Protein AF-A0A1I8BCN5-F1 (afdb_monomer_lite)

Organism: Meloidogyne hapla (NCBI:txid6305)

Sequence (185 aa):
MDKKIRICTEIENLLNKFWTKCNVAIFGSTIALTALSNSDLDLTVYKFNEDGKTDQEDLTLTSKVPCTKFRLLNQKIDISMGGPEKLGGLLNGIWLNTLNKIDPLFRKMSILVKNWAREINDATKGGINSVSLIMFIETFLIQKKLLPNLFKLKPEVYEGNNIKNYLHTNLQKVIIEEMKTRKIY

Radius of gyration: 17.37 Å; chains: 1; bounding box: 40×39×44 Å

Structure (mmCIF, N/CA/C/O backbone):
data_AF-A0A1I8BCN5-F1
#
_entry.id   AF-A0A1I8BCN5-F1
#
loop_
_atom_site.group_PDB
_atom_site.id
_atom_site.type_symbol
_atom_site.label_atom_id
_atom_site.label_alt_id
_atom_site.label_comp_id
_atom_site.label_asym_id
_atom_site.label_entity_id
_atom_site.label_seq_id
_atom_site.pdbx_PDB_ins_code
_atom_site.Cartn_x
_atom_site.Cartn_y
_atom_site.Cartn_z
_atom_site.occupancy
_atom_site.B_iso_or_equiv
_atom_site.auth_seq_id
_atom_site.auth_comp_id
_atom_site.auth_asym_id
_atom_site.auth_atom_id
_atom_site.pdbx_PDB_model_num
ATOM 1 N N . MET A 1 1 ? 12.669 -0.362 3.599 1.00 58.09 1 MET A N 1
ATOM 2 C CA . MET A 1 1 ? 11.914 0.285 2.503 1.00 58.09 1 MET A CA 1
ATOM 3 C C . MET A 1 1 ? 12.876 0.736 1.409 1.00 58.09 1 MET A C 1
ATOM 5 O O . MET A 1 1 ? 12.659 0.412 0.249 1.00 58.09 1 MET A O 1
ATOM 9 N N . ASP A 1 2 ? 14.001 1.324 1.805 1.00 74.44 2 ASP A N 1
ATOM 10 C CA . ASP A 1 2 ? 15.053 1.896 0.949 1.00 74.44 2 ASP A CA 1
ATOM 11 C C . ASP A 1 2 ? 15.567 0.962 -0.153 1.00 74.44 2 ASP A C 1
ATOM 13 O O . ASP A 1 2 ? 15.728 1.373 -1.297 1.00 74.44 2 ASP A O 1
ATOM 17 N N . LYS A 1 3 ? 15.732 -0.333 0.143 1.00 79.50 3 LYS A N 1
ATOM 18 C CA . LYS A 1 3 ? 16.162 -1.329 -0.851 1.00 79.50 3 LYS A CA 1
ATOM 19 C C . LYS A 1 3 ? 15.159 -1.512 -2.000 1.00 79.50 3 LYS A C 1
ATOM 21 O O . LYS A 1 3 ? 15.566 -1.541 -3.154 1.00 79.50 3 LYS A O 1
ATOM 26 N N . LYS A 1 4 ? 13.856 -1.614 -1.701 1.00 81.38 4 LYS A N 1
ATOM 27 C CA . LYS A 1 4 ? 12.797 -1.769 -2.721 1.00 81.38 4 LYS A CA 1
ATOM 28 C C . LYS A 1 4 ? 12.647 -0.492 -3.560 1.00 81.38 4 LYS A C 1
ATOM 30 O O . LYS A 1 4 ? 12.426 -0.588 -4.761 1.00 81.38 4 LYS A O 1
ATOM 35 N N . ILE A 1 5 ? 12.837 0.679 -2.942 1.00 82.69 5 ILE A N 1
ATOM 36 C CA . ILE A 1 5 ? 12.867 1.978 -3.635 1.00 82.69 5 ILE A CA 1
ATOM 37 C C . ILE A 1 5 ? 14.038 2.029 -4.616 1.00 82.69 5 ILE A C 1
ATOM 39 O O . ILE A 1 5 ? 13.831 2.324 -5.786 1.00 82.69 5 ILE A O 1
ATOM 43 N N . ARG A 1 6 ? 15.244 1.649 -4.177 1.00 85.56 6 ARG A N 1
ATOM 44 C CA . ARG A 1 6 ? 16.423 1.600 -5.050 1.00 85.56 6 ARG A CA 1
ATOM 45 C C . ARG A 1 6 ? 16.215 0.690 -6.266 1.00 85.56 6 ARG A C 1
ATOM 47 O O . ARG A 1 6 ? 16.531 1.102 -7.375 1.00 85.56 6 ARG A O 1
ATOM 54 N N . ILE A 1 7 ? 15.655 -0.508 -6.070 1.00 85.88 7 ILE A N 1
ATOM 55 C CA . ILE A 1 7 ? 15.318 -1.425 -7.175 1.00 85.88 7 ILE A CA 1
ATOM 56 C C . ILE A 1 7 ? 14.347 -0.761 -8.158 1.00 85.88 7 ILE A C 1
ATOM 58 O O . ILE A 1 7 ? 14.544 -0.855 -9.363 1.00 85.88 7 ILE A O 1
ATOM 62 N N . CYS A 1 8 ? 13.316 -0.078 -7.651 1.00 86.69 8 CYS A N 1
ATOM 63 C CA . CYS A 1 8 ? 12.351 0.639 -8.483 1.00 86.69 8 CYS A CA 1
ATOM 64 C C . CYS A 1 8 ? 13.042 1.698 -9.354 1.00 86.69 8 CYS A C 1
ATOM 66 O O . CYS A 1 8 ? 12.825 1.722 -10.560 1.00 86.69 8 CYS A O 1
ATOM 68 N N . THR A 1 9 ? 13.933 2.506 -8.769 1.00 87.50 9 THR A N 1
ATOM 69 C CA . THR A 1 9 ? 14.713 3.519 -9.499 1.00 87.50 9 THR A CA 1
ATOM 70 C C . THR A 1 9 ? 15.647 2.897 -10.540 1.00 87.50 9 THR A C 1
ATOM 72 O O . THR A 1 9 ? 15.750 3.394 -11.657 1.00 87.50 9 THR A O 1
ATOM 75 N N . GLU A 1 10 ? 16.329 1.797 -10.208 1.00 89.12 10 GLU A N 1
ATOM 76 C CA . GLU A 1 10 ? 17.208 1.093 -11.152 1.00 89.12 10 GLU A CA 1
ATOM 77 C C . GLU A 1 10 ? 16.420 0.508 -12.337 1.00 89.12 10 GLU A C 1
ATOM 79 O O . GLU A 1 10 ? 16.863 0.625 -13.481 1.00 89.12 10 GLU A O 1
ATOM 84 N N . ILE A 1 11 ? 15.237 -0.063 -12.083 1.00 86.81 11 ILE A N 1
ATOM 85 C CA . ILE A 1 11 ? 14.338 -0.569 -13.130 1.00 86.81 11 ILE A CA 1
ATOM 86 C C . ILE A 1 11 ? 13.820 0.580 -13.993 1.00 86.81 11 ILE A C 1
ATOM 88 O O . ILE A 1 11 ? 13.876 0.478 -15.212 1.00 86.81 11 ILE A O 1
ATOM 92 N N . GLU A 1 12 ? 13.375 1.687 -13.398 1.00 87.75 12 GLU A N 1
ATOM 93 C CA . GLU A 1 12 ? 12.921 2.864 -14.146 1.00 87.75 12 GLU A CA 1
ATOM 94 C C . GLU A 1 12 ? 14.007 3.405 -15.080 1.00 87.75 12 GLU A C 1
ATOM 96 O O . GLU A 1 12 ? 13.754 3.635 -16.263 1.00 87.75 12 GLU A O 1
ATOM 101 N N . ASN A 1 13 ? 15.239 3.535 -14.583 1.00 88.56 13 ASN A N 1
ATOM 102 C CA . ASN A 1 13 ? 16.381 3.973 -15.385 1.00 88.56 13 ASN A CA 1
ATOM 103 C C . ASN A 1 13 ? 16.703 3.001 -16.527 1.00 88.56 13 ASN A C 1
ATOM 105 O O . ASN A 1 13 ? 17.127 3.426 -17.601 1.00 88.56 13 ASN A O 1
ATOM 109 N N . LEU A 1 14 ? 16.536 1.694 -16.306 1.00 87.44 14 LEU A N 1
ATOM 110 C CA . LEU A 1 14 ? 16.728 0.683 -17.342 1.00 87.44 14 LEU A CA 1
ATOM 111 C C . LEU A 1 14 ? 15.634 0.770 -18.410 1.00 87.44 14 LEU A C 1
ATOM 113 O O . LEU A 1 14 ? 15.952 0.776 -19.596 1.00 87.44 14 LEU A O 1
ATOM 117 N N . LEU A 1 15 ? 14.369 0.853 -17.996 1.00 84.56 15 LEU A N 1
ATOM 118 C CA . LEU A 1 15 ? 13.227 0.919 -18.904 1.00 84.56 15 LEU A CA 1
ATOM 119 C C . LEU A 1 15 ? 13.240 2.195 -19.744 1.00 84.56 15 LEU A C 1
ATOM 121 O O . LEU A 1 15 ? 12.956 2.123 -20.935 1.00 84.56 15 LEU A O 1
ATOM 125 N N . ASN A 1 16 ? 13.679 3.325 -19.182 1.00 84.19 16 ASN A N 1
ATOM 126 C CA . ASN A 1 16 ? 13.811 4.583 -19.920 1.00 84.19 16 ASN A CA 1
ATOM 127 C C . ASN A 1 16 ? 14.819 4.532 -21.084 1.00 84.19 16 ASN A C 1
ATOM 129 O O . ASN A 1 16 ? 14.785 5.404 -21.950 1.00 84.19 16 ASN A O 1
ATOM 133 N N . LYS A 1 17 ? 15.686 3.508 -21.155 1.00 86.19 17 LYS A N 1
ATOM 134 C CA . LYS A 1 17 ? 16.548 3.265 -22.328 1.00 86.19 17 LYS A CA 1
ATOM 135 C C . LYS A 1 17 ? 15.779 2.714 -23.532 1.00 86.19 17 LYS A C 1
ATOM 137 O O . LYS A 1 17 ? 16.268 2.826 -24.650 1.00 86.19 17 LYS A O 1
ATOM 142 N N . PHE A 1 18 ? 14.617 2.102 -23.298 1.00 81.69 18 PHE A N 1
ATOM 143 C CA . PHE A 1 18 ? 13.785 1.454 -24.316 1.00 81.69 18 PHE A CA 1
ATOM 144 C C . PHE A 1 18 ? 12.469 2.206 -24.548 1.00 81.69 18 PHE A C 1
ATOM 146 O O . PHE A 1 18 ? 12.032 2.337 -25.687 1.00 81.69 18 PHE A O 1
ATOM 153 N N . TRP A 1 19 ? 11.867 2.736 -23.481 1.00 79.44 19 TRP A N 1
ATOM 154 C CA . TRP A 1 19 ? 10.619 3.496 -23.504 1.00 79.44 19 TRP A CA 1
ATOM 155 C C . TRP A 1 19 ? 10.842 4.886 -22.916 1.00 79.44 19 TRP A C 1
ATOM 157 O O . TRP A 1 19 ? 10.966 5.052 -21.703 1.00 79.44 19 TRP A O 1
ATOM 167 N N . THR A 1 20 ? 10.902 5.905 -23.772 1.00 77.75 20 THR A N 1
ATOM 168 C CA . THR A 1 20 ? 11.175 7.277 -23.334 1.00 77.75 20 THR A CA 1
ATOM 169 C C . THR A 1 20 ? 10.065 7.808 -22.423 1.00 77.75 20 THR A C 1
ATOM 171 O O . THR A 1 20 ? 8.875 7.676 -22.710 1.00 77.75 20 THR A O 1
ATOM 174 N N . LYS A 1 21 ? 10.464 8.456 -21.318 1.00 78.75 21 LYS A N 1
ATOM 175 C CA . LYS A 1 21 ? 9.561 9.091 -20.338 1.00 78.75 21 LYS A CA 1
ATOM 176 C C . LYS A 1 21 ? 8.597 8.113 -19.642 1.00 78.75 21 LYS A C 1
ATOM 178 O O . LYS A 1 21 ? 7.513 8.514 -19.213 1.00 78.75 21 LYS A O 1
ATOM 183 N N . CYS A 1 22 ? 8.975 6.842 -19.511 1.00 80.56 22 CYS A N 1
ATOM 184 C CA . CYS A 1 22 ? 8.232 5.900 -18.677 1.00 80.56 22 CYS A CA 1
ATOM 185 C C . CYS A 1 22 ? 8.535 6.135 -17.188 1.00 80.56 22 CYS A C 1
ATOM 187 O O . CYS A 1 22 ? 9.636 6.546 -16.820 1.00 80.56 22 CYS A O 1
ATOM 189 N N . ASN A 1 23 ? 7.560 5.850 -16.332 1.00 82.88 23 ASN A N 1
ATOM 190 C CA . ASN A 1 23 ? 7.676 5.913 -14.880 1.00 82.88 23 ASN A CA 1
ATOM 191 C C . ASN A 1 23 ? 7.406 4.526 -14.299 1.00 82.88 23 ASN A C 1
ATOM 193 O O . ASN A 1 23 ? 6.595 3.765 -14.839 1.00 82.88 23 ASN A O 1
ATOM 197 N N . VAL A 1 24 ? 8.039 4.217 -13.169 1.00 84.19 24 VAL A N 1
ATOM 198 C CA . VAL A 1 24 ? 7.810 2.974 -12.434 1.00 84.19 24 VAL A CA 1
ATOM 199 C C . VAL A 1 24 ? 7.392 3.311 -11.013 1.00 84.19 24 VAL A C 1
ATOM 201 O O . VAL A 1 24 ? 8.075 4.027 -10.289 1.00 84.19 24 VAL A O 1
ATOM 204 N N . ALA A 1 25 ? 6.254 2.771 -10.586 1.00 83.44 25 ALA A N 1
ATOM 205 C CA . ALA A 1 25 ? 5.788 2.916 -9.214 1.00 83.44 25 ALA A CA 1
ATOM 206 C C . ALA A 1 25 ? 5.694 1.559 -8.526 1.00 83.44 25 ALA A C 1
ATOM 208 O O . ALA A 1 25 ? 5.170 0.590 -9.076 1.00 83.44 25 ALA A O 1
ATOM 209 N N . ILE A 1 26 ? 6.151 1.516 -7.277 1.00 84.44 26 ILE A N 1
ATOM 210 C CA . ILE A 1 26 ? 5.841 0.419 -6.361 1.00 84.44 26 ILE A CA 1
ATOM 211 C C . ILE A 1 26 ? 4.341 0.462 -6.061 1.00 84.44 26 ILE A C 1
ATOM 213 O O . ILE A 1 26 ? 3.777 1.543 -5.949 1.00 84.44 26 ILE A O 1
ATOM 217 N N . PHE A 1 27 ? 3.685 -0.680 -5.880 1.00 82.19 27 PHE A N 1
ATOM 218 C CA . PHE A 1 27 ? 2.327 -0.722 -5.339 1.00 82.19 27 PHE A CA 1
ATOM 219 C C . PHE A 1 27 ? 2.103 -1.919 -4.405 1.00 82.19 27 PHE A C 1
ATOM 221 O O . PHE A 1 27 ? 3.047 -2.527 -3.890 1.00 82.19 27 PHE A O 1
ATOM 228 N N . GLY A 1 28 ? 0.835 -2.197 -4.095 1.00 79.44 28 GLY A N 1
ATOM 229 C CA . GLY A 1 28 ? 0.434 -3.383 -3.352 1.00 79.44 28 GLY A CA 1
ATOM 230 C C . GLY A 1 28 ? 0.858 -3.340 -1.886 1.00 79.44 28 GLY A C 1
ATOM 231 O O . GLY A 1 28 ? 0.868 -2.288 -1.240 1.00 79.44 28 GLY A O 1
ATOM 232 N N . SER A 1 29 ? 1.208 -4.509 -1.347 1.00 77.25 29 SER A N 1
ATOM 233 C CA . SER A 1 29 ? 1.483 -4.695 0.086 1.00 77.25 29 SER A CA 1
ATOM 234 C C . SER A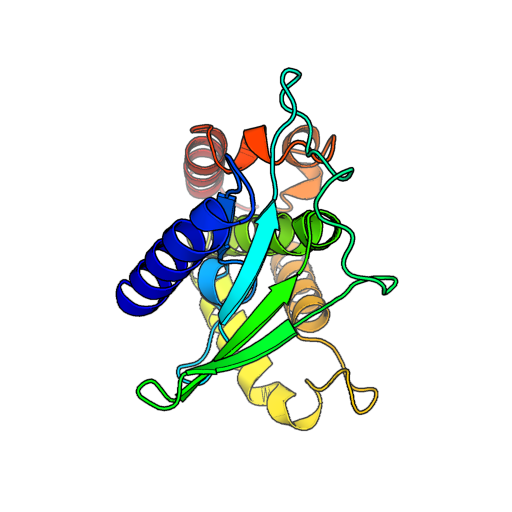 1 29 ? 2.649 -3.842 0.608 1.00 77.25 29 SER A C 1
ATOM 236 O O . SER A 1 29 ? 2.664 -3.474 1.786 1.00 77.25 29 SER A O 1
ATOM 238 N N . THR A 1 30 ? 3.600 -3.492 -0.269 1.00 81.81 30 THR A N 1
ATOM 239 C CA . THR A 1 30 ? 4.769 -2.672 0.075 1.00 81.81 30 THR A CA 1
ATOM 240 C C . THR A 1 30 ? 4.364 -1.234 0.402 1.00 81.81 30 THR A C 1
ATOM 242 O O . THR A 1 30 ? 4.769 -0.719 1.443 1.00 81.81 30 THR A O 1
ATOM 245 N N . ILE A 1 31 ? 3.537 -0.595 -0.436 1.00 79.94 31 ILE A N 1
ATOM 246 C CA . ILE A 1 31 ? 3.015 0.753 -0.146 1.00 79.94 31 ILE A CA 1
ATOM 247 C C . ILE A 1 31 ? 1.968 0.706 0.960 1.00 79.94 31 ILE A C 1
ATOM 249 O O . ILE A 1 31 ? 1.961 1.570 1.833 1.00 79.94 31 ILE A O 1
ATOM 253 N N . ALA A 1 32 ? 1.124 -0.323 0.960 1.00 79.00 32 ALA A N 1
ATOM 254 C CA . ALA A 1 32 ? 0.077 -0.488 1.954 1.00 79.00 32 ALA A CA 1
ATOM 255 C C . ALA A 1 32 ? 0.610 -0.767 3.369 1.00 79.00 32 ALA A C 1
ATOM 257 O O . ALA A 1 32 ? -0.198 -0.912 4.270 1.00 79.00 32 ALA A O 1
ATOM 258 N N . LEU A 1 33 ? 1.925 -0.906 3.593 1.00 78.94 33 LEU A N 1
ATOM 259 C CA . LEU A 1 33 ? 2.530 -1.231 4.899 1.00 78.94 33 LEU A CA 1
ATOM 260 C C . LEU A 1 33 ? 1.975 -2.510 5.563 1.00 78.94 33 LEU A C 1
ATOM 262 O O . LEU A 1 33 ? 2.106 -2.704 6.777 1.00 78.94 33 LEU A O 1
ATOM 266 N N . THR A 1 34 ? 1.398 -3.398 4.751 1.00 75.44 34 THR A N 1
ATOM 267 C CA . THR A 1 34 ? 0.860 -4.714 5.138 1.00 75.44 34 THR A CA 1
ATOM 268 C C . THR A 1 34 ? 1.712 -5.867 4.597 1.00 75.44 34 THR A C 1
ATOM 270 O O . THR A 1 34 ? 1.308 -7.032 4.678 1.00 75.44 34 THR A O 1
ATOM 273 N N . ALA A 1 35 ? 2.871 -5.557 4.011 1.00 74.50 35 ALA A N 1
ATOM 274 C CA . ALA A 1 35 ? 3.873 -6.528 3.591 1.00 74.50 35 ALA A CA 1
ATOM 275 C C . ALA A 1 35 ? 4.489 -7.258 4.795 1.00 74.50 35 ALA A C 1
ATOM 277 O O . ALA A 1 35 ? 4.810 -6.652 5.818 1.00 74.50 35 ALA A O 1
ATOM 278 N N . LEU A 1 36 ? 4.695 -8.561 4.629 1.00 72.50 36 LEU A N 1
ATOM 279 C CA . LEU A 1 36 ? 5.569 -9.381 5.464 1.00 72.50 36 LEU A CA 1
ATOM 280 C C . LEU A 1 36 ? 7.001 -9.334 4.897 1.00 72.50 36 LEU A C 1
ATOM 282 O O . LEU A 1 36 ? 7.231 -8.853 3.786 1.00 72.50 36 LEU A O 1
ATOM 286 N N . SER A 1 37 ? 7.988 -9.820 5.653 1.00 68.06 37 SER A N 1
ATOM 287 C CA . SER A 1 37 ? 9.415 -9.746 5.281 1.00 68.06 37 SER A CA 1
ATOM 288 C C . SER A 1 37 ? 9.758 -10.441 3.956 1.00 68.06 37 SER A C 1
ATOM 290 O O . SER A 1 37 ? 10.719 -10.055 3.297 1.00 68.06 37 SER A O 1
ATOM 292 N N . ASN A 1 38 ? 8.956 -11.424 3.551 1.00 69.38 38 ASN A N 1
ATOM 293 C CA . ASN A 1 38 ? 9.077 -12.185 2.309 1.00 69.38 38 ASN A CA 1
ATOM 294 C C . ASN A 1 38 ? 8.123 -11.716 1.198 1.00 69.38 38 ASN A C 1
ATOM 296 O O . ASN A 1 38 ? 7.981 -12.413 0.203 1.00 69.38 38 ASN A O 1
ATOM 300 N N . SER A 1 39 ? 7.421 -10.592 1.371 1.00 72.50 39 SER A N 1
ATOM 301 C CA . SER A 1 39 ? 6.451 -10.148 0.369 1.00 72.50 39 SER A CA 1
ATOM 302 C C . SER A 1 39 ? 7.119 -9.662 -0.910 1.00 72.50 39 SER A C 1
ATOM 304 O O . SER A 1 39 ? 8.072 -8.869 -0.863 1.00 72.50 39 SER A O 1
ATOM 306 N N . ASP A 1 40 ? 6.520 -10.068 -2.025 1.00 80.88 40 ASP A N 1
ATOM 307 C CA . ASP A 1 40 ? 6.838 -9.647 -3.384 1.00 80.88 40 ASP A CA 1
ATOM 308 C C . ASP A 1 40 ? 6.925 -8.115 -3.516 1.00 80.88 40 ASP A C 1
ATOM 310 O O . ASP A 1 40 ? 6.425 -7.325 -2.696 1.00 80.88 40 ASP A O 1
ATOM 314 N N . LEU A 1 41 ? 7.640 -7.682 -4.547 1.00 84.00 41 LEU A N 1
ATOM 315 C CA . LEU A 1 41 ? 7.684 -6.299 -4.985 1.00 84.00 41 LEU A CA 1
ATOM 316 C C . LEU A 1 41 ? 6.785 -6.144 -6.213 1.00 84.00 41 LEU A C 1
ATOM 318 O O . LEU A 1 41 ? 7.152 -6.524 -7.320 1.00 84.00 41 LEU A O 1
ATOM 322 N N . ASP A 1 42 ? 5.610 -5.561 -6.007 1.00 84.62 42 ASP A N 1
ATOM 323 C CA . ASP A 1 42 ? 4.696 -5.221 -7.092 1.00 84.62 42 ASP A CA 1
ATOM 324 C C . ASP A 1 42 ? 5.085 -3.863 -7.694 1.00 84.62 42 ASP A C 1
ATOM 326 O O . ASP A 1 42 ? 5.184 -2.869 -6.967 1.00 84.62 42 ASP A O 1
ATOM 330 N N . LEU A 1 43 ? 5.311 -3.825 -9.009 1.00 84.94 43 LEU A N 1
ATOM 331 C CA . LEU A 1 43 ? 5.684 -2.640 -9.783 1.00 84.94 43 LEU A CA 1
ATOM 332 C C . LEU A 1 43 ? 4.699 -2.407 -10.928 1.00 84.94 43 LEU A C 1
ATOM 334 O O . LEU A 1 43 ? 4.293 -3.337 -11.623 1.00 84.94 43 LEU A O 1
ATOM 338 N N . THR A 1 44 ? 4.326 -1.158 -11.159 1.00 81.75 44 THR A N 1
ATOM 339 C CA . THR A 1 44 ? 3.526 -0.762 -12.319 1.00 81.75 44 THR A CA 1
ATOM 340 C C . THR A 1 44 ? 4.344 0.192 -13.170 1.00 81.75 44 THR A C 1
ATOM 342 O O . THR A 1 44 ? 4.970 1.111 -12.639 1.00 81.75 44 THR A O 1
ATOM 345 N N . VAL A 1 45 ? 4.344 -0.038 -14.478 1.00 80.81 45 VAL A N 1
ATOM 346 C CA . VAL A 1 45 ? 4.951 0.854 -15.466 1.00 80.81 45 VAL A CA 1
ATOM 347 C C . VAL A 1 45 ? 3.842 1.685 -16.088 1.00 80.81 45 VAL A C 1
ATOM 349 O O . VAL A 1 45 ? 2.784 1.156 -16.432 1.00 80.81 45 VAL A O 1
ATOM 352 N N . TYR A 1 46 ? 4.058 2.989 -16.198 1.00 77.38 46 TYR A N 1
ATOM 353 C CA . TYR A 1 46 ? 3.085 3.906 -16.777 1.00 77.38 46 TYR A CA 1
ATOM 354 C C . TYR A 1 46 ? 3.779 5.098 -17.433 1.00 77.38 46 TYR A C 1
ATOM 356 O O . TYR A 1 46 ? 4.894 5.479 -17.079 1.00 77.38 46 TYR A O 1
ATOM 364 N N . LYS A 1 47 ? 3.094 5.716 -18.388 1.00 77.06 47 LYS A N 1
ATOM 365 C CA . LYS A 1 47 ? 3.508 6.947 -19.063 1.00 77.06 47 LYS A CA 1
ATOM 366 C C . LYS A 1 47 ? 2.331 7.916 -19.014 1.00 77.06 47 LYS A C 1
ATOM 368 O O . LYS A 1 47 ? 1.183 7.480 -18.959 1.00 77.06 47 LYS A O 1
ATOM 373 N N . PHE A 1 48 ? 2.597 9.216 -18.955 1.00 71.19 48 PHE A N 1
ATOM 374 C CA . PHE A 1 48 ? 1.550 10.230 -19.071 1.00 71.19 48 PHE A CA 1
ATOM 375 C C . PHE A 1 48 ? 1.613 10.869 -20.457 1.00 71.19 48 PHE A C 1
ATOM 377 O O . PHE A 1 48 ? 2.698 11.220 -20.919 1.00 71.19 48 PHE A O 1
ATOM 384 N N . ASN A 1 49 ? 0.448 11.060 -21.068 1.00 69.62 49 ASN A N 1
ATOM 385 C CA . ASN A 1 49 ? 0.261 11.914 -22.235 1.00 69.62 49 ASN A CA 1
ATOM 386 C C . ASN A 1 49 ? 0.424 13.389 -21.860 1.00 69.62 49 ASN A C 1
ATOM 388 O O . ASN A 1 49 ? 0.432 13.746 -20.677 1.00 69.62 49 ASN A O 1
ATOM 392 N N . GLU A 1 50 ? 0.512 14.253 -22.870 1.00 69.75 50 GLU A N 1
ATOM 393 C CA . GLU A 1 50 ? 0.618 15.710 -22.700 1.00 69.75 50 GLU A CA 1
ATOM 394 C C . GLU A 1 50 ? -0.556 16.282 -21.887 1.00 69.75 50 GLU A C 1
ATOM 396 O O . GLU A 1 50 ? -0.352 17.103 -20.995 1.00 69.75 50 GLU A O 1
ATOM 401 N N . ASP A 1 51 ? -1.757 15.720 -22.061 1.00 65.31 51 ASP A N 1
ATOM 402 C CA . ASP A 1 51 ? -2.959 16.038 -21.272 1.00 65.31 51 ASP A CA 1
ATOM 403 C C . ASP A 1 51 ? -2.914 15.519 -19.826 1.00 65.31 51 ASP A C 1
ATOM 405 O O . ASP A 1 51 ? -3.852 15.679 -19.041 1.00 65.31 51 ASP A O 1
ATOM 409 N N . GLY A 1 52 ? -1.850 14.811 -19.454 1.00 61.53 52 GLY A N 1
ATOM 410 C CA . GLY A 1 52 ? -1.681 14.263 -18.123 1.00 61.53 52 GLY A CA 1
ATOM 411 C C . GLY A 1 52 ? -2.480 13.003 -17.811 1.00 61.53 52 GLY A C 1
ATOM 412 O O . GLY A 1 52 ? -2.484 12.571 -16.659 1.00 61.53 52 GLY A O 1
ATOM 413 N N . LYS A 1 53 ? -3.143 12.417 -18.806 1.00 63.38 53 LYS A N 1
ATOM 414 C CA . LYS A 1 53 ? -3.787 11.103 -18.706 1.00 63.38 53 LYS A CA 1
ATOM 415 C C . LYS A 1 53 ? -2.762 10.001 -18.937 1.00 63.38 53 LYS A C 1
ATOM 417 O O . LYS A 1 53 ? -1.716 10.253 -19.522 1.00 63.38 53 LYS A O 1
ATOM 422 N N . THR A 1 54 ? -3.030 8.793 -18.461 1.00 62.50 54 THR A N 1
ATOM 423 C CA . THR A 1 54 ? -2.110 7.671 -18.677 1.00 62.50 54 THR A CA 1
ATOM 424 C C . THR A 1 54 ? -2.131 7.244 -20.131 1.00 62.50 54 THR A C 1
ATOM 426 O O . THR A 1 54 ? -3.189 6.898 -20.653 1.00 62.50 54 THR A O 1
ATOM 429 N N . ASP A 1 55 ? -0.956 7.285 -20.741 1.00 65.00 55 ASP A N 1
ATOM 430 C CA . ASP A 1 55 ? -0.693 6.801 -22.084 1.00 65.00 55 ASP A CA 1
ATOM 431 C C . ASP A 1 55 ? -0.699 5.271 -22.077 1.00 65.00 55 ASP A C 1
ATOM 433 O O . ASP A 1 55 ? 0.003 4.646 -21.273 1.00 65.00 55 ASP A O 1
ATOM 437 N N . GLN A 1 56 ? -1.517 4.675 -22.940 1.00 61.16 56 GLN A N 1
ATOM 438 C CA . GLN A 1 56 ? -1.618 3.224 -23.097 1.00 61.16 56 GLN A CA 1
ATOM 439 C C . GLN A 1 56 ? -1.035 2.741 -24.430 1.00 61.16 56 GLN A C 1
ATOM 441 O O . GLN A 1 56 ? -0.864 1.533 -24.587 1.00 61.16 56 GLN A O 1
ATOM 446 N N . GLU A 1 57 ? -0.712 3.643 -25.366 1.00 54.66 57 GLU A N 1
ATOM 447 C CA . GLU A 1 57 ? -0.438 3.278 -26.765 1.00 54.66 57 GLU A CA 1
ATOM 448 C C . GLU A 1 57 ? 0.932 2.603 -26.969 1.00 54.66 57 GLU A C 1
ATOM 450 O O . GLU A 1 57 ? 1.084 1.824 -27.905 1.00 54.66 57 GLU A O 1
ATOM 455 N N . ASP A 1 58 ? 1.886 2.779 -26.044 1.00 49.00 58 ASP A N 1
ATOM 456 C CA . ASP A 1 58 ? 3.249 2.218 -26.158 1.00 49.00 58 ASP A CA 1
ATOM 457 C C . ASP A 1 58 ? 3.548 1.022 -25.222 1.00 49.00 58 ASP A C 1
ATOM 459 O O . ASP A 1 58 ? 4.612 0.404 -25.320 1.00 49.00 58 ASP A O 1
ATOM 463 N N . LEU A 1 59 ? 2.651 0.683 -24.284 1.00 52.47 59 LEU A N 1
ATOM 464 C CA . LEU A 1 59 ? 2.913 -0.285 -23.194 1.00 52.47 59 LEU A CA 1
ATOM 465 C C . LEU A 1 59 ? 2.166 -1.624 -23.339 1.00 52.47 59 LEU A C 1
ATOM 467 O O . LEU A 1 59 ? 2.131 -2.420 -22.397 1.00 52.47 59 LEU A O 1
ATOM 471 N N . THR A 1 60 ? 1.595 -1.911 -24.512 1.00 46.19 60 THR A N 1
ATOM 472 C CA . THR A 1 60 ? 0.889 -3.169 -24.806 1.00 46.19 60 THR A CA 1
ATOM 473 C C . THR A 1 60 ? 1.832 -4.371 -24.866 1.00 46.19 60 THR A C 1
ATOM 475 O O . THR A 1 60 ? 2.237 -4.851 -25.921 1.00 46.19 60 THR A O 1
ATOM 478 N N . LEU A 1 61 ? 2.144 -4.918 -23.699 1.00 48.84 61 LEU A N 1
ATOM 479 C CA . LEU A 1 61 ? 2.520 -6.317 -23.558 1.00 48.84 61 LEU A CA 1
ATOM 480 C C . LEU A 1 61 ? 1.271 -7.174 -23.904 1.00 48.84 61 LEU A C 1
ATOM 482 O O . LEU A 1 61 ? 0.141 -6.870 -23.531 1.00 48.84 61 LEU A O 1
ATOM 486 N N . THR A 1 62 ? 1.442 -8.238 -24.678 1.00 37.56 62 THR A N 1
ATOM 487 C CA . THR A 1 62 ? 0.395 -8.926 -25.465 1.00 37.56 62 THR A CA 1
ATOM 488 C C . THR A 1 62 ? -0.586 -9.824 -24.684 1.00 37.56 62 THR A C 1
ATOM 490 O O . THR A 1 62 ? -1.044 -10.843 -25.198 1.00 37.56 62 THR A O 1
ATOM 493 N N . SER A 1 63 ? -0.979 -9.484 -23.452 1.00 37.81 63 SER A N 1
ATOM 494 C CA . SER A 1 63 ? -2.048 -10.222 -22.751 1.00 37.81 63 SER A CA 1
ATOM 495 C C . SER A 1 63 ? -2.989 -9.286 -22.001 1.00 37.81 63 SER A C 1
ATOM 497 O O . SER A 1 63 ? -2.614 -8.166 -21.693 1.00 37.81 63 SER A O 1
ATOM 499 N N . LYS A 1 64 ? -4.214 -9.736 -21.693 1.00 42.97 64 LYS A N 1
ATOM 500 C CA . LYS A 1 64 ? -5.278 -8.904 -21.090 1.00 42.97 64 LYS A CA 1
ATOM 501 C C . LYS A 1 64 ? -4.862 -8.151 -19.813 1.00 42.97 64 LYS A C 1
ATOM 503 O O . LYS A 1 64 ? -5.474 -7.131 -19.532 1.00 42.97 64 LYS A O 1
ATOM 508 N N . VAL A 1 65 ? -3.859 -8.643 -19.076 1.00 52.50 65 VAL A N 1
ATOM 509 C CA . VAL A 1 65 ? -3.056 -7.903 -18.083 1.00 52.50 65 VAL A CA 1
ATOM 510 C C . VAL A 1 65 ? -1.691 -8.607 -17.982 1.00 52.50 65 VAL A C 1
ATOM 512 O O . VAL A 1 65 ? -1.542 -9.568 -17.221 1.00 52.50 65 VAL A O 1
ATOM 515 N N . PRO A 1 66 ? -0.693 -8.211 -18.772 1.00 56.31 66 PRO A N 1
ATOM 516 C CA . PRO A 1 66 ? 0.593 -8.886 -18.831 1.00 56.31 66 PRO A CA 1
ATOM 517 C C . PRO A 1 66 ? 1.386 -8.563 -17.574 1.00 56.31 66 PRO A C 1
ATOM 519 O O . PRO A 1 66 ? 1.802 -7.429 -17.347 1.00 56.31 66 PRO A O 1
ATOM 522 N N . CYS A 1 67 ? 1.577 -9.575 -16.733 1.00 60.97 67 CYS A N 1
ATOM 523 C CA . CYS A 1 67 ? 2.421 -9.453 -15.562 1.00 60.97 67 CYS A CA 1
ATOM 524 C C . CYS A 1 67 ? 3.713 -10.232 -15.778 1.00 60.97 67 CYS A C 1
ATOM 526 O O . CYS A 1 67 ? 3.698 -11.462 -15.838 1.00 60.97 67 CYS A O 1
ATOM 528 N N . THR A 1 68 ? 4.832 -9.521 -15.870 1.00 70.06 68 THR A N 1
ATOM 529 C CA . THR A 1 68 ? 6.151 -10.147 -15.933 1.00 70.06 68 THR A CA 1
ATOM 530 C C . THR A 1 68 ? 6.631 -10.395 -14.512 1.00 70.06 68 THR A C 1
ATOM 532 O O . THR A 1 68 ? 6.792 -9.449 -13.739 1.00 70.06 68 THR A O 1
ATOM 535 N N . LYS A 1 69 ? 6.858 -11.667 -14.169 1.00 74.19 69 LYS A N 1
ATOM 536 C CA . LYS A 1 69 ? 7.448 -12.067 -12.890 1.00 74.19 69 LYS A CA 1
ATOM 537 C C . LYS A 1 69 ? 8.912 -12.433 -13.064 1.00 74.19 69 LYS A C 1
ATOM 539 O O . LYS A 1 69 ? 9.237 -13.293 -13.877 1.00 74.19 69 LYS A O 1
ATOM 544 N N . PHE A 1 70 ? 9.788 -11.817 -12.282 1.00 80.88 70 PHE A N 1
ATOM 545 C CA . PHE A 1 70 ? 11.211 -12.150 -12.272 1.00 80.88 70 PHE A CA 1
ATOM 546 C C . PHE A 1 70 ? 11.786 -12.075 -10.861 1.00 80.88 70 PHE A C 1
ATOM 548 O O . PHE A 1 70 ? 11.316 -11.311 -10.021 1.00 80.88 70 PHE A O 1
ATOM 555 N N . ARG A 1 71 ? 12.815 -12.884 -10.596 1.00 80.12 71 ARG A N 1
ATOM 556 C CA . ARG A 1 71 ? 13.465 -12.970 -9.287 1.00 80.12 71 ARG A CA 1
ATOM 557 C C . ARG A 1 71 ? 14.840 -12.332 -9.337 1.00 80.12 71 ARG A C 1
ATOM 559 O O . ARG A 1 71 ? 15.711 -12.785 -10.077 1.00 80.12 71 ARG A O 1
ATOM 566 N N . LEU A 1 72 ? 15.078 -11.346 -8.479 1.00 76.19 72 LEU A N 1
ATOM 567 C CA . LEU A 1 72 ? 16.424 -10.815 -8.289 1.00 76.19 72 LEU A CA 1
ATOM 568 C C . LEU A 1 72 ? 17.201 -11.744 -7.345 1.00 76.19 72 LEU A C 1
ATOM 570 O O . LEU A 1 72 ? 17.038 -11.677 -6.125 1.00 76.19 72 LEU A O 1
ATOM 574 N N . LEU A 1 73 ? 18.029 -12.630 -7.910 1.00 64.19 73 LEU A N 1
ATOM 575 C CA . LEU A 1 73 ? 18.710 -13.721 -7.188 1.00 64.19 73 LEU A CA 1
ATOM 576 C C . LEU A 1 73 ? 19.523 -13.233 -5.981 1.00 64.19 73 LEU A C 1
ATOM 578 O O . LEU A 1 73 ? 19.412 -13.799 -4.895 1.00 64.19 73 LEU A O 1
ATOM 582 N N . ASN A 1 74 ? 20.235 -12.113 -6.128 1.00 66.44 74 ASN A N 1
ATOM 583 C CA . ASN A 1 74 ? 21.044 -11.522 -5.055 1.00 66.44 74 ASN A CA 1
ATOM 584 C C . ASN A 1 74 ? 20.205 -10.955 -3.900 1.00 66.44 74 ASN A C 1
ATOM 586 O O . ASN A 1 74 ? 20.741 -10.584 -2.857 1.00 66.44 74 ASN A O 1
ATOM 590 N N . GLN A 1 75 ? 18.891 -10.824 -4.083 1.00 62.75 75 GLN A N 1
ATOM 591 C CA . GLN A 1 75 ? 18.013 -10.175 -3.118 1.00 62.75 75 GLN A CA 1
ATOM 592 C C . GLN A 1 75 ? 16.824 -11.040 -2.685 1.00 62.75 75 GLN A C 1
ATOM 594 O O . GLN A 1 75 ? 16.156 -10.643 -1.735 1.00 62.75 75 GLN A O 1
ATOM 599 N N . LYS A 1 76 ? 16.596 -12.206 -3.313 1.00 68.81 76 LYS A N 1
ATOM 600 C CA . LYS A 1 76 ? 15.427 -13.085 -3.098 1.00 68.81 76 LYS A CA 1
ATOM 601 C C . LYS A 1 76 ? 14.097 -12.312 -3.110 1.00 68.81 76 LYS A C 1
ATOM 603 O O . LYS A 1 76 ? 13.221 -12.568 -2.293 1.00 68.81 76 LYS A O 1
ATOM 608 N N . ILE A 1 77 ? 13.976 -11.337 -4.011 1.00 72.06 77 ILE A N 1
ATOM 609 C CA . ILE A 1 77 ? 12.752 -10.553 -4.208 1.00 72.06 77 ILE A CA 1
ATOM 610 C C . ILE A 1 77 ? 12.133 -10.998 -5.525 1.00 72.06 77 ILE A C 1
ATOM 612 O O . ILE A 1 77 ? 12.784 -10.898 -6.569 1.00 72.06 77 ILE A O 1
ATOM 616 N N . ASP A 1 78 ? 10.893 -11.472 -5.453 1.00 75.19 78 ASP A N 1
ATOM 617 C CA . ASP A 1 78 ? 10.047 -11.686 -6.620 1.00 75.19 78 ASP A CA 1
ATOM 618 C C . ASP A 1 78 ? 9.415 -10.347 -7.009 1.00 75.19 78 ASP A C 1
ATOM 620 O O . ASP A 1 78 ? 8.847 -9.643 -6.171 1.00 75.19 78 ASP A O 1
ATOM 624 N N . ILE A 1 79 ? 9.596 -9.958 -8.267 1.00 76.12 79 ILE A N 1
ATOM 625 C CA . ILE A 1 79 ? 9.136 -8.690 -8.823 1.00 76.12 79 ILE A CA 1
ATOM 626 C C . ILE A 1 79 ? 8.016 -8.997 -9.802 1.00 76.12 79 ILE A C 1
ATOM 628 O O . ILE A 1 79 ? 8.234 -9.728 -10.764 1.00 76.12 79 ILE A O 1
ATOM 632 N N . SER A 1 80 ? 6.835 -8.437 -9.550 1.00 75.00 80 SER A N 1
ATOM 633 C CA . SER A 1 80 ? 5.669 -8.542 -10.427 1.00 75.00 80 SER A CA 1
ATOM 634 C C . SER A 1 80 ? 5.452 -7.197 -11.104 1.00 75.00 80 SER A C 1
ATOM 636 O O . SER A 1 80 ? 5.083 -6.234 -10.437 1.00 75.00 80 SER A O 1
ATOM 638 N N . MET A 1 81 ? 5.688 -7.117 -12.413 1.00 70.69 81 MET A N 1
ATOM 639 C CA . MET A 1 81 ? 5.583 -5.873 -13.177 1.00 70.69 81 MET A CA 1
ATOM 640 C C . MET A 1 81 ? 4.384 -5.903 -14.124 1.00 70.69 81 MET A C 1
ATOM 642 O O . MET A 1 81 ? 4.231 -6.887 -14.840 1.00 70.69 81 MET A O 1
ATOM 646 N N . GLY A 1 82 ? 3.544 -4.865 -14.131 1.00 67.88 82 GLY A N 1
ATOM 647 C CA . GLY A 1 82 ? 2.396 -4.737 -15.047 1.00 67.88 82 GLY A CA 1
ATOM 648 C C . GLY A 1 82 ? 2.282 -3.355 -15.698 1.00 67.88 82 GLY A C 1
ATOM 649 O O . GLY A 1 82 ? 3.070 -2.462 -15.378 1.00 67.88 82 GLY A O 1
ATOM 650 N N . GLY A 1 83 ? 1.323 -3.193 -16.612 1.00 66.44 83 GLY A N 1
ATOM 651 C CA . GLY A 1 83 ? 1.106 -1.968 -17.382 1.00 66.44 83 GLY A CA 1
ATOM 652 C C . GLY A 1 83 ? 0.170 -0.951 -16.710 1.00 66.44 83 GLY A C 1
ATOM 653 O O . GLY A 1 83 ? -0.201 -1.110 -15.539 1.00 66.44 83 GLY A O 1
ATOM 654 N N . PRO A 1 84 ? -0.235 0.112 -17.431 1.00 62.06 84 PRO A N 1
ATOM 655 C CA . PRO A 1 84 ? -1.077 1.191 -16.907 1.00 62.06 84 PRO A CA 1
ATOM 656 C C . PRO A 1 84 ? -2.473 0.725 -16.452 1.00 62.06 84 PRO A C 1
ATOM 658 O O . PRO A 1 84 ? -3.141 1.409 -15.685 1.00 62.06 84 PRO A O 1
ATOM 661 N N . GLU A 1 85 ? -2.929 -0.461 -16.836 1.00 61.56 85 GLU A N 1
ATOM 662 C CA . GLU A 1 85 ? -4.154 -1.085 -16.329 1.00 61.56 85 GLU A CA 1
ATOM 663 C C . GLU A 1 85 ? -4.068 -1.501 -14.843 1.00 61.56 85 GLU A C 1
ATOM 665 O O . GLU A 1 85 ? -5.087 -1.613 -14.158 1.00 61.56 85 GLU A O 1
ATOM 670 N N . LYS A 1 86 ? -2.855 -1.684 -14.297 1.00 64.19 86 LYS A N 1
ATOM 671 C CA . LYS A 1 86 ? -2.614 -2.051 -12.883 1.00 64.19 86 LYS A CA 1
ATOM 672 C C . LYS A 1 86 ? -2.619 -0.866 -11.923 1.00 64.19 86 LYS A C 1
ATOM 674 O O . LYS A 1 86 ? -2.491 -1.048 -10.711 1.00 64.19 86 LYS A O 1
ATOM 679 N N . LEU A 1 87 ? -2.854 0.330 -12.436 1.00 69.81 87 LEU A N 1
ATOM 680 C CA . LEU A 1 87 ? -2.976 1.569 -11.683 1.00 69.81 87 LEU A CA 1
ATOM 681 C C . LEU A 1 87 ? -4.050 1.538 -10.579 1.00 69.81 87 LEU A C 1
ATOM 683 O O . LEU A 1 87 ? -3.867 2.152 -9.527 1.00 69.81 87 LEU A O 1
ATOM 687 N N . GLY A 1 88 ? -5.103 0.728 -10.731 1.00 70.94 88 GLY A N 1
ATOM 688 C CA . GLY A 1 88 ? -6.042 0.447 -9.636 1.00 70.94 88 GLY A CA 1
ATOM 689 C C . GLY A 1 88 ? -5.373 -0.204 -8.413 1.00 70.94 88 GLY A C 1
ATOM 690 O O . GLY A 1 88 ? -5.711 0.105 -7.273 1.00 70.94 88 GLY A O 1
ATOM 691 N N . GLY A 1 89 ? -4.356 -1.047 -8.617 1.00 72.81 89 GLY A N 1
ATOM 692 C CA . GLY A 1 89 ? -3.554 -1.633 -7.538 1.00 72.81 89 GLY A CA 1
ATOM 693 C C . GLY A 1 89 ? -2.693 -0.606 -6.796 1.00 72.81 89 GLY A C 1
ATOM 694 O O . GLY A 1 89 ? -2.483 -0.738 -5.587 1.00 72.81 89 GLY A O 1
ATOM 695 N N . LEU A 1 90 ? -2.236 0.438 -7.494 1.00 75.25 90 LEU A N 1
ATOM 696 C CA . LEU A 1 90 ? -1.551 1.580 -6.890 1.00 75.25 90 LEU A CA 1
ATOM 697 C C . LEU A 1 90 ? -2.501 2.406 -6.026 1.00 75.25 90 LEU A C 1
ATOM 699 O O . LEU A 1 90 ? -2.186 2.661 -4.864 1.00 75.25 90 LEU A O 1
ATOM 703 N N . LEU A 1 91 ? -3.681 2.741 -6.551 1.00 75.31 91 LEU A N 1
ATOM 704 C CA . LEU A 1 91 ? -4.721 3.445 -5.797 1.00 75.31 91 LEU A CA 1
ATOM 705 C C . LEU A 1 91 ? -5.122 2.674 -4.535 1.00 75.31 91 LEU A C 1
ATOM 707 O O . LEU A 1 91 ? -5.123 3.248 -3.447 1.00 75.31 91 LEU A O 1
ATOM 711 N N . ASN A 1 92 ? -5.338 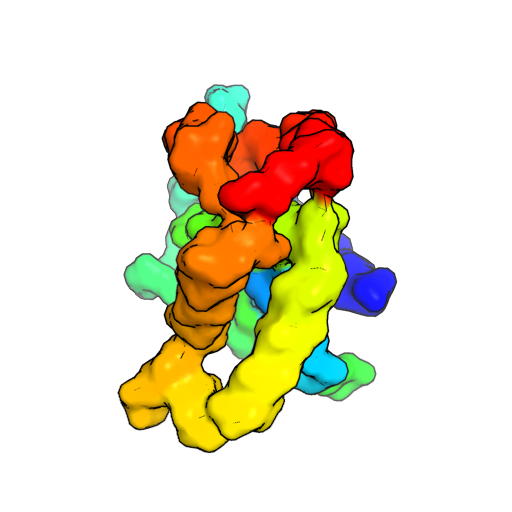1.361 -4.648 1.00 78.38 92 ASN A N 1
ATOM 712 C CA . ASN A 1 92 ? -5.614 0.504 -3.495 1.00 78.38 92 ASN A CA 1
ATOM 713 C C . ASN A 1 92 ? -4.470 0.547 -2.471 1.00 78.38 92 ASN A C 1
ATOM 715 O O . ASN A 1 92 ? -4.708 0.687 -1.275 1.00 78.38 92 ASN A O 1
ATOM 719 N N . GLY A 1 93 ? -3.214 0.466 -2.920 1.00 80.12 93 GLY A N 1
ATOM 720 C CA . GLY A 1 93 ? -2.052 0.563 -2.033 1.00 80.12 93 GLY A CA 1
ATOM 721 C C . GLY A 1 93 ? -1.986 1.896 -1.280 1.00 80.12 93 GLY A C 1
ATOM 722 O O . GLY A 1 93 ? -1.730 1.913 -0.074 1.00 80.12 93 GLY A O 1
ATOM 723 N N . ILE A 1 94 ? -2.251 3.007 -1.972 1.00 78.50 94 ILE A N 1
ATOM 724 C CA . ILE A 1 94 ? -2.274 4.355 -1.390 1.00 78.50 94 ILE A CA 1
ATOM 725 C C . ILE A 1 94 ? -3.411 4.488 -0.378 1.00 78.50 94 ILE A C 1
ATOM 727 O O . ILE A 1 94 ? -3.178 4.968 0.731 1.00 78.50 94 ILE A O 1
ATOM 731 N N . TRP A 1 95 ? -4.609 4.030 -0.728 1.00 80.12 95 TRP A N 1
ATOM 732 C CA . TRP A 1 95 ? -5.772 4.026 0.153 1.00 80.12 95 TRP A CA 1
ATOM 733 C C . TRP A 1 95 ? -5.501 3.254 1.453 1.00 80.12 95 TRP A C 1
ATOM 735 O O . TRP A 1 95 ? -5.669 3.799 2.545 1.00 80.12 95 TRP A O 1
ATOM 745 N N . LEU A 1 96 ? -4.956 2.040 1.358 1.00 82.56 96 LEU A N 1
ATOM 746 C CA . LEU A 1 96 ? -4.573 1.257 2.535 1.00 82.56 96 LEU A CA 1
ATOM 747 C C . LEU A 1 96 ? -3.508 1.952 3.383 1.00 82.56 96 LEU A C 1
ATOM 749 O O . LEU A 1 96 ? -3.562 1.921 4.612 1.00 82.56 96 LEU A O 1
ATOM 753 N N . ASN A 1 97 ? -2.533 2.601 2.748 1.00 83.00 97 ASN A N 1
ATOM 754 C CA . ASN A 1 97 ? -1.535 3.394 3.459 1.00 83.00 97 ASN A CA 1
ATOM 755 C C . ASN A 1 97 ? -2.180 4.569 4.214 1.00 83.00 97 ASN A C 1
ATOM 757 O O . ASN A 1 97 ? -1.816 4.837 5.357 1.00 83.00 97 ASN A O 1
ATOM 761 N N . THR A 1 98 ? -3.167 5.237 3.611 1.00 81.88 98 THR A N 1
ATOM 762 C CA . THR A 1 98 ? -3.944 6.298 4.267 1.00 81.88 98 THR A CA 1
ATOM 763 C C . THR A 1 98 ? -4.616 5.769 5.531 1.00 81.88 98 THR A C 1
ATOM 765 O O . THR A 1 98 ? -4.407 6.337 6.600 1.00 81.88 98 THR A O 1
ATOM 768 N N . LEU A 1 99 ? -5.331 4.643 5.450 1.00 84.50 99 LEU A N 1
ATOM 769 C CA . LEU A 1 99 ? -5.989 4.030 6.610 1.00 84.50 99 LEU A CA 1
ATOM 770 C C . LEU A 1 99 ? -4.997 3.674 7.728 1.00 84.50 99 LEU A C 1
ATOM 772 O O . LEU A 1 99 ? -5.238 3.990 8.890 1.00 84.50 99 LEU A O 1
ATOM 776 N N . ASN A 1 100 ? -3.839 3.103 7.380 1.00 84.12 100 ASN A N 1
ATOM 777 C CA . ASN A 1 100 ? -2.786 2.784 8.352 1.00 84.12 100 ASN A CA 1
ATOM 778 C C . ASN A 1 100 ? -2.204 4.014 9.062 1.00 84.12 100 ASN A C 1
ATOM 780 O O . ASN A 1 100 ? -1.704 3.893 10.181 1.00 84.12 100 ASN A O 1
ATOM 784 N N . LYS A 1 101 ? -2.206 5.177 8.403 1.00 84.31 101 LYS A N 1
ATOM 785 C CA . LYS A 1 101 ? -1.727 6.441 8.978 1.00 84.31 101 LYS A CA 1
ATOM 786 C C . LYS A 1 101 ? -2.793 7.158 9.806 1.00 84.31 101 LYS A C 1
ATOM 788 O O . LYS A 1 101 ? -2.422 7.976 10.646 1.00 84.31 101 LYS A O 1
ATOM 793 N N . ILE A 1 102 ? -4.071 6.875 9.557 1.00 85.31 102 ILE A N 1
ATOM 794 C CA . ILE A 1 102 ? -5.192 7.371 10.361 1.00 85.31 102 ILE A CA 1
ATOM 795 C C . ILE A 1 102 ? -5.225 6.634 11.699 1.00 85.31 102 ILE A C 1
ATOM 797 O O . ILE A 1 102 ? -5.160 7.286 12.736 1.00 85.31 102 ILE A O 1
ATOM 801 N N . ASP A 1 103 ? -5.262 5.296 11.678 1.00 85.44 103 ASP A N 1
ATOM 802 C CA . ASP A 1 103 ? -5.307 4.487 12.899 1.00 85.44 103 ASP A CA 1
ATOM 803 C C . ASP A 1 103 ? -4.330 3.287 12.844 1.00 85.44 103 ASP A C 1
ATOM 805 O O . ASP A 1 103 ? -4.473 2.392 11.999 1.00 85.44 103 ASP A O 1
ATOM 809 N N . PRO A 1 104 ? -3.349 3.202 13.767 1.00 85.50 104 PRO A N 1
ATOM 810 C CA . PRO A 1 104 ? -2.425 2.070 13.856 1.00 85.50 104 PRO A CA 1
ATOM 811 C C . PRO A 1 104 ? -3.089 0.703 14.103 1.00 85.50 104 PRO A C 1
ATOM 813 O O . PRO A 1 104 ? -2.476 -0.329 13.804 1.00 85.50 104 PRO A O 1
ATOM 816 N N . LEU A 1 105 ? -4.302 0.655 14.665 1.00 88.69 105 LEU A N 1
ATOM 817 C CA . LEU A 1 105 ? -5.068 -0.573 14.891 1.00 88.69 105 LEU A CA 1
ATOM 818 C C . LEU A 1 105 ? -5.367 -1.290 13.576 1.00 88.69 105 LEU A C 1
ATOM 820 O O . LEU A 1 105 ? -5.246 -2.516 13.518 1.00 88.69 105 LEU A O 1
ATOM 824 N N . PHE A 1 106 ? -5.676 -0.541 12.513 1.00 90.31 106 PHE A N 1
ATOM 825 C CA . PHE A 1 106 ? -5.924 -1.112 11.191 1.00 90.31 106 PHE A CA 1
ATOM 826 C C . PHE A 1 106 ? -4.730 -1.940 10.715 1.00 90.31 106 PHE A C 1
ATOM 828 O O . PHE A 1 106 ? -4.893 -3.085 10.283 1.00 90.31 106 PHE A O 1
ATOM 835 N N . ARG A 1 107 ? -3.512 -1.414 10.894 1.00 88.31 107 ARG A N 1
ATOM 836 C CA . ARG A 1 107 ? -2.275 -2.122 10.544 1.00 88.31 107 ARG A CA 1
ATOM 837 C C . ARG A 1 107 ? -2.104 -3.402 11.345 1.00 88.31 107 ARG A C 1
ATOM 839 O O . ARG A 1 107 ? -1.794 -4.451 10.782 1.00 88.31 107 ARG A O 1
ATOM 846 N N . LYS A 1 108 ? -2.286 -3.308 12.665 1.00 90.06 108 LYS A N 1
ATOM 847 C CA . LYS A 1 108 ? -2.121 -4.438 13.590 1.00 90.06 108 LYS A CA 1
ATOM 848 C C . LYS A 1 108 ? -3.094 -5.565 13.244 1.00 90.06 108 LYS A C 1
ATOM 850 O O . LYS A 1 108 ? -2.664 -6.705 13.089 1.00 90.06 108 LYS A O 1
ATOM 855 N N . MET A 1 109 ? -4.368 -5.232 13.036 1.00 91.75 109 MET A N 1
ATOM 856 C CA . MET A 1 109 ? -5.398 -6.195 12.640 1.00 91.75 109 MET A CA 1
ATOM 857 C C . MET A 1 109 ? -5.121 -6.793 11.262 1.00 91.75 109 MET A C 1
ATOM 859 O O . MET A 1 109 ? -5.205 -8.007 11.098 1.00 91.75 109 MET A O 1
ATOM 863 N N . SER A 1 110 ? -4.709 -5.967 10.298 1.00 89.75 110 SER A N 1
ATOM 864 C CA . SER A 1 110 ? -4.334 -6.411 8.952 1.00 89.75 110 SER A CA 1
ATOM 865 C C . SER A 1 110 ? -3.232 -7.465 8.974 1.00 89.75 110 SER A C 1
ATOM 867 O O . SER A 1 110 ? -3.352 -8.497 8.318 1.00 89.75 110 SER A O 1
ATOM 869 N N . ILE A 1 111 ? -2.165 -7.238 9.743 1.00 88.00 111 ILE A N 1
ATOM 870 C CA . ILE A 1 111 ? -1.058 -8.195 9.861 1.00 88.00 111 ILE A CA 1
ATOM 871 C C . ILE A 1 111 ? -1.520 -9.468 10.578 1.00 88.00 111 ILE A C 1
ATOM 873 O O . ILE A 1 111 ? -1.234 -10.565 10.099 1.00 88.00 111 ILE A O 1
ATOM 877 N N . LEU A 1 112 ? -2.253 -9.334 11.689 1.00 91.50 112 LEU A N 1
ATOM 878 C CA . LEU A 1 112 ? -2.728 -10.468 12.483 1.00 91.50 112 LEU A CA 1
ATOM 879 C C . LEU A 1 112 ? -3.634 -11.397 11.664 1.00 91.50 112 LEU A C 1
ATOM 881 O O . LEU A 1 112 ? -3.383 -12.599 11.591 1.00 91.50 112 LEU A O 1
ATOM 885 N N . VAL A 1 113 ? -4.650 -10.836 11.006 1.00 91.12 113 VAL A N 1
ATOM 886 C CA . VAL A 1 113 ? -5.627 -11.599 10.218 1.00 91.12 113 VAL A CA 1
ATOM 887 C C . VAL A 1 113 ? -4.979 -12.186 8.972 1.00 91.12 113 VAL A C 1
ATOM 889 O O . VAL A 1 113 ? -5.218 -13.349 8.676 1.00 91.12 113 VAL A O 1
ATOM 892 N N . LYS A 1 114 ? -4.105 -11.450 8.267 1.00 87.44 114 LYS A N 1
ATOM 893 C CA . LYS A 1 114 ? -3.353 -12.021 7.134 1.00 87.44 114 LYS A CA 1
ATOM 894 C C . LYS A 1 114 ? -2.478 -13.196 7.557 1.00 87.44 114 LYS A C 1
ATOM 896 O O . LYS A 1 114 ? -2.323 -14.138 6.787 1.00 87.44 114 LYS A O 1
ATOM 901 N N . ASN A 1 115 ? -1.890 -13.130 8.751 1.00 88.25 115 ASN A N 1
ATOM 902 C CA . ASN A 1 115 ? -1.079 -14.216 9.276 1.00 88.25 115 ASN A CA 1
ATOM 903 C C . ASN A 1 115 ? -1.928 -15.435 9.660 1.00 88.25 115 ASN A C 1
ATOM 905 O O . ASN A 1 115 ? -1.553 -16.556 9.332 1.00 88.25 115 ASN A O 1
ATOM 909 N N . TRP A 1 116 ? -3.074 -15.215 10.308 1.00 91.19 116 TRP A N 1
ATOM 910 C CA . TRP A 1 116 ? -4.045 -16.267 10.621 1.00 91.19 116 TRP A CA 1
ATOM 911 C C . TRP A 1 116 ? -4.612 -16.922 9.353 1.00 91.19 116 TRP A C 1
ATOM 913 O O . TRP A 1 116 ? -4.671 -18.142 9.253 1.00 91.19 116 TRP A O 1
ATOM 923 N N . ALA A 1 117 ? -4.948 -16.120 8.345 1.00 89.69 117 ALA A N 1
ATOM 924 C CA . ALA A 1 117 ? -5.552 -16.567 7.098 1.00 89.69 117 ALA A CA 1
ATOM 925 C C . ALA A 1 117 ? -4.547 -17.171 6.104 1.00 89.69 117 ALA A C 1
ATOM 927 O O . ALA A 1 117 ? -4.906 -17.369 4.951 1.00 89.69 117 ALA A O 1
ATOM 928 N N . ARG A 1 118 ? -3.291 -17.438 6.486 1.00 85.25 118 ARG A N 1
ATOM 929 C CA . ARG A 1 118 ? -2.219 -17.816 5.545 1.00 85.25 118 ARG A CA 1
ATOM 930 C C . ARG A 1 118 ? -2.595 -18.980 4.621 1.00 85.25 118 ARG A C 1
ATOM 932 O O . ARG A 1 118 ? -2.329 -18.896 3.429 1.00 85.25 118 ARG A O 1
ATOM 939 N N . GLU A 1 119 ? -3.253 -20.004 5.157 1.00 85.44 119 GLU A N 1
ATOM 940 C CA . GLU A 1 119 ? -3.648 -21.208 4.408 1.00 85.44 119 GLU A CA 1
ATOM 941 C C . GLU A 1 119 ? -4.861 -20.992 3.488 1.00 85.44 119 GLU A C 1
ATOM 943 O O . GLU A 1 119 ? -5.067 -21.745 2.542 1.00 85.44 119 GLU A O 1
ATOM 948 N N . ILE A 1 120 ? -5.661 -19.952 3.745 1.00 86.81 120 ILE A N 1
ATOM 949 C CA . ILE A 1 120 ? -6.846 -19.601 2.944 1.00 86.81 120 ILE A CA 1
ATOM 950 C C . ILE A 1 120 ? -6.624 -18.349 2.083 1.00 86.81 120 ILE A C 1
ATOM 952 O O . ILE A 1 120 ? -7.462 -18.022 1.245 1.00 86.81 120 ILE A O 1
ATOM 956 N N . ASN A 1 121 ? -5.505 -17.645 2.274 1.00 83.69 121 ASN A N 1
ATOM 957 C CA . ASN A 1 121 ? -5.127 -16.414 1.583 1.00 83.69 121 ASN A CA 1
ATOM 958 C C . ASN A 1 121 ? -4.335 -16.720 0.302 1.00 83.69 121 ASN A C 1
ATOM 960 O O . ASN A 1 121 ? -3.210 -16.250 0.121 1.00 83.69 121 ASN A O 1
ATOM 964 N N . ASP A 1 122 ? -4.908 -17.549 -0.569 1.00 79.12 122 ASP A N 1
ATOM 965 C CA . ASP A 1 122 ? -4.297 -17.942 -1.836 1.00 79.12 122 ASP A CA 1
ATOM 966 C C . ASP A 1 122 ? -5.343 -17.967 -2.954 1.00 79.12 122 ASP A C 1
ATOM 968 O O . ASP A 1 122 ? -6.018 -18.967 -3.202 1.00 79.12 122 ASP A O 1
ATOM 972 N N . ALA A 1 123 ? -5.462 -16.842 -3.660 1.00 76.69 123 ALA A N 1
ATOM 973 C CA . ALA A 1 123 ? -6.396 -16.695 -4.773 1.00 76.69 123 ALA A CA 1
ATOM 974 C C . ALA A 1 123 ? -6.116 -17.670 -5.928 1.00 76.69 123 ALA A C 1
ATOM 976 O O . ALA A 1 123 ? -7.028 -18.009 -6.676 1.00 76.69 123 ALA A O 1
ATOM 977 N N . THR A 1 124 ? -4.872 -18.142 -6.076 1.00 74.44 124 THR A N 1
ATOM 978 C CA . THR A 1 124 ? -4.508 -19.082 -7.149 1.00 74.44 124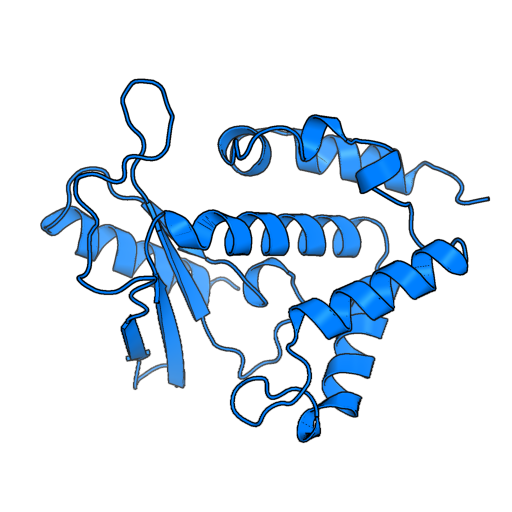 THR A CA 1
ATOM 979 C C . THR A 1 124 ? -5.052 -20.485 -6.897 1.00 74.44 124 THR A C 1
ATOM 981 O O . THR A 1 124 ? -5.252 -21.245 -7.840 1.00 74.44 124 THR A O 1
ATOM 984 N N . LYS A 1 125 ? -5.360 -20.799 -5.635 1.00 81.44 125 LYS A N 1
ATOM 985 C CA . LYS A 1 125 ? -5.975 -22.058 -5.198 1.00 81.44 1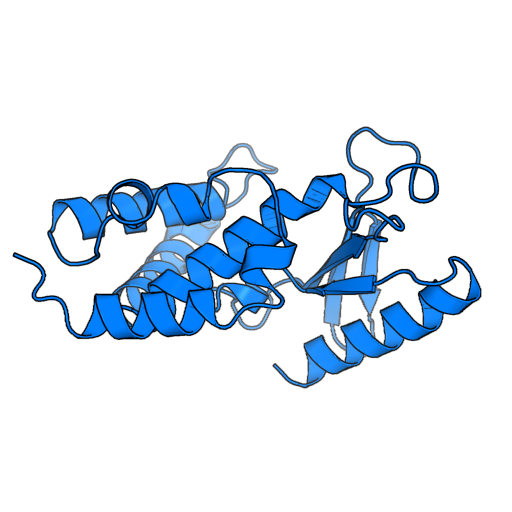25 LYS A CA 1
ATOM 986 C C . LYS A 1 125 ? -7.472 -21.918 -4.902 1.00 81.44 125 LYS A C 1
ATOM 988 O O . LYS A 1 125 ? -8.044 -22.775 -4.238 1.00 81.44 125 LYS A O 1
ATOM 993 N N . GLY A 1 126 ? -8.105 -20.832 -5.354 1.00 79.69 126 GLY A N 1
ATOM 994 C CA . GLY A 1 126 ? -9.521 -20.551 -5.085 1.00 79.69 126 GLY A CA 1
ATOM 995 C C . GLY A 1 126 ? -9.811 -20.016 -3.677 1.00 79.69 126 GLY A C 1
ATOM 996 O O . GLY A 1 126 ? -10.972 -19.938 -3.285 1.00 79.69 126 GLY A O 1
ATOM 997 N N . GLY A 1 127 ? -8.779 -19.642 -2.915 1.00 84.25 127 GLY A N 1
ATOM 998 C CA . GLY A 1 127 ? -8.910 -18.975 -1.622 1.00 84.25 127 GLY A CA 1
ATOM 999 C C . GLY A 1 127 ? -9.230 -17.479 -1.735 1.00 84.25 127 GLY A C 1
ATOM 1000 O O . GLY A 1 127 ? -9.449 -16.924 -2.814 1.00 84.25 127 GLY A O 1
ATOM 1001 N N . ILE A 1 128 ? -9.232 -16.793 -0.594 1.00 83.81 128 ILE A N 1
ATOM 1002 C CA . ILE A 1 128 ? -9.520 -15.357 -0.508 1.00 83.81 128 ILE A CA 1
ATOM 1003 C C . ILE A 1 128 ? -8.254 -14.576 -0.866 1.00 83.81 128 ILE A C 1
ATOM 1005 O O . ILE A 1 128 ? -7.184 -14.836 -0.330 1.00 83.81 128 ILE A O 1
ATOM 1009 N N . ASN A 1 129 ? -8.347 -13.582 -1.750 1.00 83.44 129 ASN A N 1
ATOM 1010 C CA . ASN A 1 129 ? -7.191 -12.732 -2.033 1.00 83.44 129 ASN A CA 1
ATOM 1011 C C . ASN A 1 129 ? -6.919 -11.741 -0.880 1.00 83.44 129 ASN A C 1
ATOM 1013 O O . ASN A 1 129 ? -7.813 -11.346 -0.126 1.00 83.44 129 ASN A O 1
ATOM 1017 N N . SER A 1 130 ? -5.674 -11.272 -0.783 1.00 81.44 130 SER A N 1
ATOM 1018 C CA . SER A 1 130 ? -5.255 -10.374 0.300 1.00 81.44 130 SER A CA 1
ATOM 1019 C C . SER A 1 130 ? -6.006 -9.040 0.336 1.00 81.44 130 SER A C 1
ATOM 1021 O O . SER A 1 130 ? -6.149 -8.479 1.415 1.00 81.44 130 SER A O 1
ATOM 1023 N N . VAL A 1 131 ? -6.493 -8.521 -0.796 1.00 82.88 131 VAL A N 1
ATOM 1024 C CA . VAL A 1 131 ? -7.277 -7.272 -0.816 1.00 82.88 131 VAL A CA 1
ATOM 1025 C C . VAL A 1 131 ? -8.646 -7.501 -0.179 1.00 82.88 131 VAL A C 1
ATOM 1027 O O . VAL A 1 131 ? -9.059 -6.715 0.667 1.00 82.88 131 VAL A O 1
ATOM 1030 N N . SER A 1 132 ? -9.313 -8.608 -0.505 1.00 87.00 132 SER A N 1
ATOM 1031 C CA . SER A 1 132 ? -10.602 -8.980 0.085 1.00 87.00 132 SER A CA 1
ATOM 1032 C C . SER A 1 132 ? -10.514 -9.157 1.603 1.00 87.00 132 SER A C 1
ATOM 1034 O O . SER A 1 132 ? -11.363 -8.637 2.321 1.00 87.00 132 SER A O 1
ATOM 1036 N N . LEU A 1 133 ? -9.462 -9.810 2.115 1.00 87.88 133 LEU A N 1
ATOM 1037 C CA . LEU A 1 133 ? -9.237 -9.913 3.566 1.00 87.88 133 LEU A CA 1
ATOM 1038 C C . LEU A 1 133 ? -9.122 -8.539 4.232 1.00 87.88 133 LEU A C 1
ATOM 1040 O O . LEU A 1 133 ? -9.681 -8.319 5.302 1.00 87.88 133 LEU A O 1
ATOM 1044 N N . ILE A 1 134 ? -8.421 -7.605 3.594 1.00 88.00 134 ILE A N 1
ATOM 1045 C CA . ILE A 1 134 ? -8.249 -6.256 4.130 1.00 88.00 134 ILE A CA 1
ATOM 1046 C C . ILE A 1 134 ? -9.564 -5.463 4.098 1.00 88.00 134 ILE A C 1
ATOM 1048 O O . ILE A 1 134 ? -9.875 -4.788 5.076 1.00 88.00 134 ILE A O 1
ATOM 1052 N N . MET A 1 135 ? -10.368 -5.597 3.038 1.00 87.62 135 MET A N 1
ATOM 1053 C CA . MET A 1 135 ? -11.705 -4.985 2.953 1.00 87.62 135 MET A CA 1
ATOM 1054 C C . MET A 1 135 ? -12.628 -5.477 4.078 1.00 87.62 135 MET A C 1
ATOM 1056 O O . MET A 1 135 ? -13.371 -4.687 4.659 1.00 87.62 135 MET A O 1
ATOM 1060 N N . PHE A 1 136 ? -12.558 -6.764 4.444 1.00 91.50 136 PHE A N 1
ATOM 1061 C CA . PHE A 1 136 ? -13.313 -7.287 5.590 1.00 91.50 136 PHE A CA 1
ATOM 1062 C C . PHE A 1 136 ? -12.890 -6.637 6.909 1.00 91.50 136 PHE A C 1
ATOM 1064 O O . PHE A 1 136 ? -13.743 -6.274 7.718 1.00 91.50 136 PHE A O 1
ATOM 1071 N N . ILE A 1 137 ? -11.585 -6.461 7.121 1.00 92.06 137 ILE A N 1
ATOM 1072 C CA . ILE A 1 137 ? -11.047 -5.827 8.332 1.00 92.06 137 ILE A CA 1
ATOM 1073 C C . ILE A 1 137 ? -11.471 -4.364 8.403 1.00 92.06 137 ILE A C 1
ATOM 1075 O O . ILE A 1 137 ? -11.931 -3.913 9.450 1.00 92.06 137 ILE A O 1
ATOM 1079 N N . GLU A 1 138 ? -11.344 -3.629 7.300 1.00 90.38 138 GLU A N 1
ATOM 1080 C CA . GLU A 1 138 ? -11.792 -2.241 7.224 1.00 90.38 138 GLU A CA 1
ATOM 1081 C C . GLU A 1 138 ? -13.288 -2.136 7.540 1.00 90.38 138 GLU A C 1
ATOM 1083 O O . GLU A 1 138 ? -13.676 -1.386 8.435 1.00 90.38 138 GLU A O 1
ATOM 1088 N N . THR A 1 139 ? -14.117 -2.944 6.874 1.00 91.62 139 THR A N 1
ATOM 1089 C CA . THR A 1 139 ? -15.570 -2.963 7.085 1.00 91.62 139 THR A CA 1
ATOM 1090 C C . THR A 1 139 ? -15.909 -3.232 8.549 1.00 91.62 139 THR A C 1
ATOM 1092 O O . THR A 1 139 ? -16.727 -2.523 9.136 1.00 91.62 139 THR A O 1
ATOM 1095 N N . PHE A 1 140 ? -15.249 -4.213 9.166 1.00 93.75 140 PHE A N 1
ATOM 1096 C CA . PHE A 1 140 ? -15.432 -4.530 10.579 1.00 93.75 140 PHE A CA 1
ATOM 1097 C C . PHE A 1 140 ? -15.072 -3.346 11.488 1.00 93.75 140 PHE A C 1
ATOM 1099 O O . PHE A 1 140 ? -15.845 -2.995 12.378 1.00 93.75 140 PHE A O 1
ATOM 1106 N N . LEU A 1 141 ? -13.929 -2.693 11.265 1.00 92.12 141 LEU A N 1
ATOM 1107 C CA . LEU A 1 141 ? -13.512 -1.550 12.082 1.00 92.12 141 LEU A CA 1
ATOM 1108 C C . LEU A 1 141 ? -14.423 -0.332 11.883 1.00 92.12 141 LEU A C 1
ATOM 1110 O O . LEU A 1 141 ? -14.728 0.350 12.859 1.00 92.12 141 LEU A O 1
ATOM 1114 N N . ILE A 1 142 ? -14.917 -0.096 10.664 1.00 91.38 142 ILE A N 1
ATOM 1115 C CA . ILE A 1 142 ? -15.922 0.939 10.382 1.00 91.38 142 ILE A CA 1
ATOM 1116 C C . ILE A 1 142 ? -17.212 0.651 11.156 1.00 91.38 142 ILE A C 1
ATOM 1118 O O . ILE A 1 142 ? -17.733 1.533 11.836 1.00 91.38 142 ILE A O 1
ATOM 1122 N N . GLN A 1 143 ? -17.714 -0.587 11.114 1.00 91.88 143 GLN A N 1
ATOM 1123 C CA . GLN A 1 143 ? -18.915 -0.993 11.857 1.00 91.88 143 GLN A CA 1
ATOM 1124 C C . GLN A 1 143 ? -18.745 -0.841 13.371 1.00 91.88 143 GLN A C 1
ATOM 1126 O O . GLN A 1 143 ? -19.692 -0.489 14.072 1.00 91.88 143 GLN A O 1
ATOM 1131 N N . LYS A 1 144 ? -17.534 -1.086 13.883 1.00 92.69 144 LYS A N 1
ATOM 1132 C CA . LYS A 1 144 ? -17.183 -0.882 15.293 1.00 92.69 144 LYS A CA 1
ATOM 1133 C C . LYS A 1 144 ? -16.853 0.565 15.645 1.00 92.69 144 LYS A C 1
ATOM 1135 O O . LYS A 1 144 ? -16.544 0.816 16.805 1.00 92.69 144 LYS A O 1
ATOM 1140 N N . LYS A 1 145 ? -16.943 1.498 14.689 1.00 89.44 145 LYS A N 1
ATOM 1141 C CA . LYS A 1 145 ? -16.613 2.919 14.877 1.00 89.44 145 LYS A CA 1
ATOM 1142 C C . LYS A 1 145 ? -15.175 3.117 15.376 1.00 89.44 145 LYS A C 1
ATOM 1144 O O . LYS A 1 145 ? -14.890 4.002 16.171 1.00 89.44 145 LYS A O 1
ATOM 1149 N N . LEU A 1 146 ? -14.270 2.267 14.899 1.00 88.81 146 LEU A N 1
ATOM 1150 C CA . LEU A 1 146 ? -12.830 2.320 15.167 1.00 88.81 146 LEU A CA 1
ATOM 1151 C C . LEU A 1 146 ? -12.043 2.865 13.970 1.00 88.81 146 LEU A C 1
ATOM 1153 O O . LEU A 1 146 ? -10.850 3.109 14.076 1.00 88.81 146 LEU A O 1
ATOM 1157 N N . LEU A 1 147 ? -12.693 3.033 12.817 1.00 88.88 147 LEU A N 1
ATOM 1158 C CA . LEU A 1 147 ? -12.085 3.581 11.610 1.00 88.88 147 LEU A CA 1
ATOM 1159 C C . LEU A 1 147 ? -13.124 4.429 10.858 1.00 88.88 147 LEU A C 1
ATOM 1161 O O . LEU A 1 147 ? -14.290 4.028 10.784 1.00 88.88 147 LEU A O 1
ATOM 1165 N N . PRO A 1 148 ? -12.755 5.596 10.303 1.00 87.19 148 PRO A N 1
ATOM 1166 C CA . PRO A 1 148 ? -13.676 6.394 9.506 1.00 87.19 148 PRO A CA 1
ATOM 1167 C C . PRO A 1 148 ? -13.932 5.747 8.138 1.00 87.19 148 PRO A C 1
ATOM 1169 O O . PRO A 1 148 ? -13.022 5.220 7.503 1.00 87.19 148 PRO A O 1
ATOM 1172 N N . ASN A 1 149 ? -15.166 5.854 7.641 1.00 87.06 149 ASN A N 1
ATOM 1173 C CA . ASN A 1 149 ? -15.498 5.444 6.277 1.00 87.06 149 ASN A CA 1
ATOM 1174 C C . ASN A 1 149 ? -15.059 6.531 5.281 1.00 87.06 149 ASN A C 1
ATOM 1176 O O . ASN A 1 149 ? -15.796 7.489 5.035 1.00 87.06 149 ASN A O 1
ATOM 1180 N N . LEU A 1 150 ? -13.859 6.385 4.714 1.00 81.12 150 LEU A N 1
ATOM 1181 C CA . LEU A 1 150 ? -13.303 7.370 3.782 1.00 81.12 150 L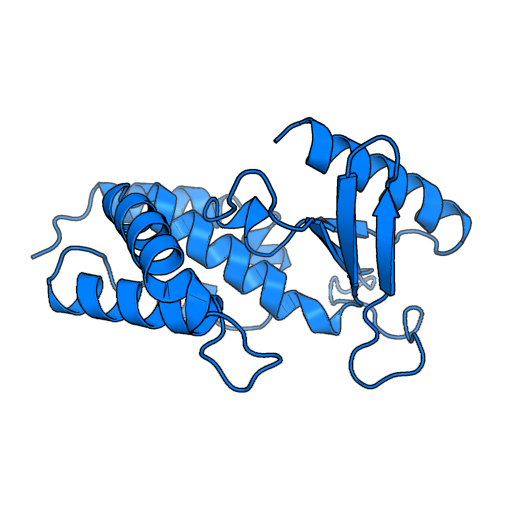EU A CA 1
ATOM 1182 C C . LEU A 1 150 ? -14.110 7.496 2.487 1.00 81.12 150 LEU A C 1
ATOM 1184 O O . LEU A 1 150 ? -14.253 8.609 1.993 1.00 81.12 150 LEU A O 1
ATOM 1188 N N . PHE A 1 151 ? -14.681 6.403 1.973 1.00 80.12 151 PHE A N 1
ATOM 1189 C CA . PHE A 1 151 ? -15.503 6.437 0.757 1.00 80.12 151 PHE A CA 1
ATOM 1190 C C . PHE A 1 151 ? -16.746 7.312 0.928 1.00 80.12 151 PHE A C 1
ATOM 1192 O O . PHE A 1 151 ? -17.141 8.019 0.007 1.00 80.12 151 PHE A O 1
ATOM 1199 N N . LYS A 1 152 ? -17.344 7.302 2.125 1.00 84.06 152 LYS A N 1
ATOM 1200 C CA . LYS A 1 152 ? -18.496 8.153 2.445 1.00 84.06 152 LYS A CA 1
ATOM 1201 C C . LYS A 1 152 ? -18.097 9.598 2.744 1.00 84.06 152 LYS A C 1
ATOM 1203 O O . LYS A 1 152 ? -18.859 10.512 2.455 1.00 84.06 152 LYS A O 1
ATOM 1208 N N . LEU A 1 153 ? -16.955 9.799 3.398 1.00 83.81 153 LEU A N 1
ATOM 1209 C CA . LEU A 1 153 ? -16.544 11.117 3.887 1.00 83.81 153 LEU A CA 1
ATOM 1210 C C . LEU A 1 153 ? -15.848 11.973 2.832 1.00 83.81 153 LEU A C 1
ATOM 1212 O O . LEU A 1 153 ? -15.859 13.193 2.969 1.00 83.81 153 LEU A O 1
ATOM 1216 N N . LYS A 1 154 ? -15.198 11.334 1.859 1.00 79.12 154 LYS A N 1
ATOM 1217 C CA . LYS A 1 154 ? -14.350 11.973 0.854 1.00 79.12 154 LYS A CA 1
ATOM 1218 C C . LYS A 1 154 ? -14.505 11.286 -0.518 1.00 79.12 154 LYS A C 1
ATOM 1220 O O . LYS A 1 154 ? -13.517 10.762 -1.044 1.00 79.12 154 LYS A O 1
ATOM 1225 N N . PRO A 1 155 ? -15.731 11.197 -1.075 1.00 76.94 155 PRO A N 1
ATOM 1226 C CA . PRO A 1 155 ? -15.974 10.536 -2.359 1.00 76.94 155 PRO A CA 1
ATOM 1227 C C . PRO A 1 155 ? -15.160 11.153 -3.502 1.00 76.94 155 PRO A C 1
ATOM 1229 O O . PRO A 1 155 ? -14.651 10.418 -4.342 1.00 76.94 155 PRO A O 1
ATOM 1232 N N . GLU A 1 156 ? -14.923 12.467 -3.467 1.00 72.56 156 GLU A N 1
ATOM 1233 C CA . GLU A 1 156 ? -14.178 13.233 -4.473 1.00 72.56 156 GLU A CA 1
ATOM 1234 C C . GLU A 1 156 ? -12.740 12.742 -4.667 1.00 72.56 156 GLU A C 1
ATOM 1236 O O . GLU A 1 156 ? -12.130 12.921 -5.717 1.00 72.56 156 GLU A O 1
ATOM 1241 N N . VAL A 1 157 ? -12.184 12.099 -3.643 1.00 66.44 157 VAL A N 1
ATOM 1242 C CA . VAL A 1 157 ? -10.829 11.557 -3.687 1.00 66.44 157 VAL A CA 1
ATOM 1243 C C . VAL A 1 157 ? -10.824 10.281 -4.532 1.00 66.44 157 VAL A C 1
ATOM 1245 O O . VAL A 1 157 ? -9.810 9.943 -5.126 1.00 66.44 157 VAL A O 1
ATOM 1248 N N . TYR A 1 158 ? -11.948 9.577 -4.638 1.00 65.44 158 TYR A N 1
ATOM 1249 C CA . TYR A 1 158 ? -12.099 8.347 -5.422 1.00 65.44 158 TYR A CA 1
ATOM 1250 C C . TYR A 1 158 ? -12.847 8.572 -6.747 1.00 65.44 158 TYR A C 1
ATOM 1252 O O . TYR A 1 158 ? -12.991 7.637 -7.536 1.00 65.44 158 TYR A O 1
ATOM 1260 N N . GLU A 1 159 ? -13.305 9.797 -7.011 1.00 63.00 159 GLU A N 1
ATOM 1261 C CA . GLU A 1 159 ? -13.971 10.176 -8.253 1.00 63.00 159 GLU A CA 1
ATOM 1262 C C . GLU A 1 159 ? -12.952 10.458 -9.365 1.00 63.00 159 GLU A C 1
ATOM 1264 O O . GLU A 1 159 ? -12.132 11.376 -9.305 1.00 63.00 159 GLU A O 1
ATOM 1269 N N . GLY A 1 160 ? -13.019 9.636 -10.415 1.00 53.62 160 GLY A N 1
ATOM 1270 C CA . GLY A 1 160 ? -12.081 9.651 -11.532 1.00 53.62 160 GLY A CA 1
ATOM 1271 C C . GLY A 1 160 ? -10.777 8.935 -11.180 1.00 53.62 160 GLY A C 1
ATOM 1272 O O . GLY A 1 160 ? -10.179 9.164 -10.135 1.00 53.62 160 GLY A O 1
ATOM 1273 N N . ASN A 1 161 ? -10.291 8.074 -12.076 1.00 52.66 161 ASN A N 1
ATOM 1274 C CA . ASN A 1 161 ? -9.014 7.350 -11.952 1.00 52.66 161 ASN A CA 1
ATOM 1275 C C . ASN A 1 161 ? -7.779 8.280 -12.027 1.00 52.66 161 ASN A C 1
ATOM 1277 O O . ASN A 1 161 ? -6.776 7.969 -12.668 1.00 52.66 161 ASN A O 1
ATOM 1281 N N . ASN A 1 162 ? -7.840 9.462 -11.418 1.00 55.84 162 ASN A N 1
ATOM 1282 C CA . ASN A 1 162 ? -6.840 10.500 -11.532 1.00 55.84 162 ASN A CA 1
ATOM 1283 C C . ASN A 1 162 ? -5.754 10.269 -10.481 1.00 55.84 162 ASN A C 1
ATOM 1285 O O . ASN A 1 162 ? -5.686 10.917 -9.442 1.00 55.84 162 ASN A O 1
ATOM 1289 N N . ILE A 1 163 ? -4.873 9.312 -10.760 1.00 55.03 163 ILE A N 1
ATOM 1290 C CA . ILE A 1 163 ? -3.695 8.994 -9.938 1.00 55.03 163 ILE A CA 1
ATOM 1291 C C . ILE A 1 163 ? -2.838 10.214 -9.612 1.00 55.03 163 ILE A C 1
ATOM 1293 O O . ILE A 1 163 ? -2.221 10.267 -8.544 1.00 55.03 163 ILE A O 1
ATOM 1297 N N . LYS A 1 164 ? -2.853 11.224 -10.488 1.00 52.72 164 LYS A N 1
ATOM 1298 C CA . LYS A 1 164 ? -2.222 12.521 -10.239 1.00 52.72 164 LYS A CA 1
ATOM 1299 C C . LYS A 1 164 ? -2.682 13.156 -8.928 1.00 52.72 164 LYS A C 1
ATOM 1301 O O . LYS A 1 164 ? -1.846 13.695 -8.206 1.00 52.72 164 LYS A O 1
ATOM 1306 N N . ASN A 1 165 ? -3.959 13.003 -8.573 1.00 53.75 165 ASN A N 1
ATOM 1307 C CA . ASN A 1 165 ? -4.516 13.535 -7.334 1.00 53.75 165 ASN A CA 1
ATOM 1308 C C . ASN A 1 165 ? -3.915 12.874 -6.089 1.00 53.75 165 ASN A C 1
ATOM 1310 O O . ASN A 1 165 ? -3.903 13.500 -5.039 1.00 53.75 165 ASN A O 1
ATOM 1314 N N . TYR A 1 166 ? -3.373 11.659 -6.175 1.00 56.94 166 TYR A N 1
ATOM 1315 C CA . TYR A 1 166 ? -2.837 10.945 -5.011 1.00 56.94 166 TYR A CA 1
ATOM 1316 C C . TYR A 1 166 ? -1.315 10.929 -4.922 1.00 56.94 166 TYR A C 1
ATOM 1318 O O . TYR A 1 166 ? -0.776 10.999 -3.820 1.00 56.94 166 TYR A O 1
ATOM 1326 N N . LEU A 1 167 ? -0.617 10.816 -6.055 1.00 54.44 167 LEU A N 1
ATOM 1327 C CA . LEU A 1 167 ? 0.847 10.750 -6.065 1.00 54.44 167 LEU A CA 1
ATOM 1328 C C . LEU A 1 167 ? 1.506 12.127 -5.937 1.00 54.44 167 LEU A C 1
ATOM 1330 O O . LEU A 1 167 ? 2.598 12.222 -5.383 1.00 54.44 167 LEU A O 1
ATOM 1334 N N . HIS A 1 168 ? 0.857 13.184 -6.434 1.00 48.62 168 HIS A N 1
ATOM 1335 C CA . HIS A 1 168 ? 1.483 14.503 -6.586 1.00 48.62 168 HIS A CA 1
ATOM 1336 C C . HIS A 1 168 ? 0.841 15.616 -5.755 1.00 48.62 168 HIS A C 1
ATOM 1338 O O . HIS A 1 168 ? 1.313 16.750 -5.802 1.00 48.62 168 HIS A O 1
ATOM 1344 N N . THR A 1 169 ? -0.205 15.331 -4.976 1.00 54.62 169 THR A N 1
ATOM 1345 C CA . THR A 1 169 ? -0.861 16.358 -4.155 1.00 54.62 169 THR A CA 1
ATOM 1346 C C . THR A 1 169 ? -0.616 16.138 -2.661 1.00 54.62 169 THR A C 1
ATOM 1348 O O . THR A 1 169 ? -0.414 15.022 -2.181 1.00 54.62 169 THR A O 1
ATOM 1351 N N . ASN A 1 170 ? -0.700 17.222 -1.885 1.00 64.31 170 ASN A N 1
ATOM 1352 C CA . ASN A 1 170 ? -0.737 17.150 -0.422 1.00 64.31 170 ASN A CA 1
ATOM 1353 C C . ASN A 1 170 ? -2.083 16.620 0.118 1.00 64.31 170 ASN A C 1
ATOM 1355 O O . ASN A 1 170 ? -2.248 16.538 1.334 1.00 64.31 170 ASN A O 1
ATOM 1359 N N . LEU A 1 171 ? -3.028 16.227 -0.748 1.00 68.50 171 LEU A N 1
ATOM 1360 C CA . LEU A 1 171 ? -4.379 15.809 -0.370 1.00 68.50 171 LEU A CA 1
ATOM 1361 C C . LEU A 1 171 ? -4.365 14.620 0.592 1.00 68.50 171 LEU A C 1
ATOM 1363 O O . LEU A 1 171 ? -5.067 14.646 1.598 1.00 68.50 171 LEU A O 1
ATOM 1367 N N . GLN A 1 172 ? -3.505 13.622 0.352 1.00 71.56 172 GLN A N 1
ATOM 1368 C CA . GLN A 1 172 ? -3.379 12.480 1.263 1.00 71.56 172 GLN A CA 1
ATOM 1369 C C . GLN A 1 172 ? -2.996 12.936 2.679 1.00 71.56 172 GLN A C 1
ATOM 1371 O O . GLN A 1 172 ? -3.567 12.458 3.655 1.00 71.56 172 GLN A O 1
ATOM 1376 N N . LYS A 1 173 ? -2.052 13.879 2.804 1.00 75.12 173 LYS A N 1
ATOM 1377 C CA . LYS A 1 173 ? -1.619 14.410 4.106 1.00 75.12 173 LYS A CA 1
ATOM 1378 C C . LYS A 1 173 ? -2.748 15.175 4.793 1.00 75.12 173 LYS A C 1
ATOM 1380 O O . LYS A 1 173 ? -2.981 14.952 5.974 1.00 75.12 173 LYS A O 1
ATOM 1385 N N . VAL A 1 174 ? -3.465 16.019 4.051 1.00 78.75 174 VAL A N 1
ATOM 1386 C CA . VAL A 1 174 ? -4.604 16.790 4.574 1.00 78.75 174 VAL A CA 1
ATOM 1387 C C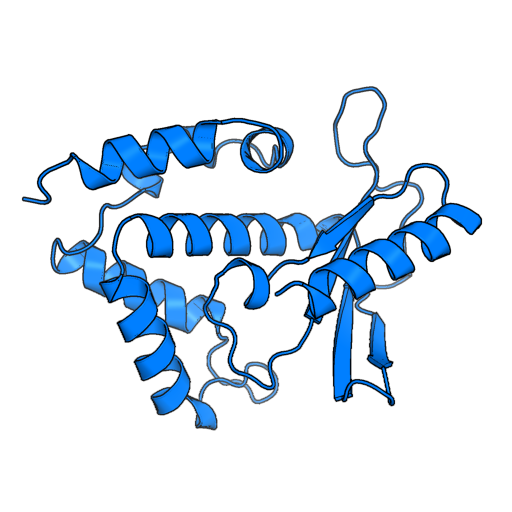 . VAL A 1 174 ? -5.693 15.859 5.108 1.00 78.75 174 VAL A C 1
ATOM 1389 O O . VAL A 1 174 ? -6.130 16.030 6.241 1.00 78.75 174 VAL A O 1
ATOM 1392 N N . ILE A 1 175 ? -6.066 14.825 4.344 1.00 78.75 175 ILE A N 1
ATOM 1393 C CA . ILE A 1 175 ? -7.067 13.832 4.768 1.00 78.75 175 ILE A CA 1
ATOM 1394 C C . ILE A 1 175 ? -6.616 13.110 6.037 1.00 78.75 175 ILE A C 1
ATOM 1396 O O . ILE A 1 175 ? -7.414 12.927 6.951 1.00 78.75 175 ILE A O 1
ATOM 1400 N N . ILE A 1 176 ? -5.348 12.699 6.116 1.00 80.31 176 ILE A N 1
ATOM 1401 C CA . ILE A 1 176 ? -4.824 12.006 7.300 1.00 80.31 176 ILE A CA 1
ATOM 1402 C C . ILE A 1 176 ? -4.959 12.885 8.548 1.00 80.31 176 ILE A C 1
ATOM 1404 O O . ILE A 1 176 ? -5.449 12.409 9.570 1.00 80.31 176 ILE A O 1
ATOM 1408 N N . GLU A 1 177 ? -4.551 14.151 8.475 1.00 83.00 177 GLU A N 1
ATOM 1409 C CA . GLU A 1 177 ? -4.609 15.060 9.625 1.00 83.00 177 GLU A CA 1
ATOM 1410 C C . GLU A 1 177 ? -6.055 15.427 10.011 1.00 83.00 177 GLU A C 1
ATOM 1412 O O . GLU A 1 177 ? -6.399 15.436 11.196 1.00 83.00 177 GLU A O 1
ATOM 1417 N N . GLU A 1 178 ? -6.943 15.621 9.031 1.00 84.12 178 GLU A N 1
ATOM 1418 C CA . GLU A 1 178 ? -8.379 15.821 9.277 1.00 84.12 178 GLU A CA 1
ATOM 1419 C C . GLU A 1 178 ? -8.998 14.613 9.999 1.00 84.12 178 GLU A C 1
ATOM 1421 O O . GLU A 1 178 ? -9.759 14.762 10.953 1.00 84.12 178 GLU A O 1
ATOM 1426 N N . MET A 1 179 ? -8.653 13.394 9.585 1.00 84.12 179 MET A N 1
ATOM 1427 C CA . MET A 1 179 ? -9.252 12.184 10.152 1.00 84.12 179 MET A CA 1
ATOM 1428 C C . MET A 1 179 ? -8.704 11.838 11.538 1.00 84.12 179 MET A C 1
ATOM 1430 O O . MET A 1 179 ? -9.461 11.333 12.361 1.00 84.12 179 MET A O 1
ATOM 1434 N N . LYS A 1 180 ? -7.437 12.152 11.839 1.00 80.81 180 LYS A N 1
ATOM 1435 C CA . LYS A 1 180 ? -6.862 11.976 13.188 1.00 80.81 180 LYS A CA 1
ATOM 1436 C C . LYS A 1 180 ? -7.496 12.887 14.237 1.00 80.81 180 LYS A C 1
ATOM 1438 O O . LYS A 1 180 ? -7.585 12.519 15.403 1.00 80.81 180 LYS A O 1
ATOM 1443 N N . THR A 1 181 ? -7.889 14.093 13.837 1.00 78.88 181 THR A N 1
ATOM 1444 C CA . THR A 1 181 ? -8.500 15.081 14.743 1.00 78.88 181 THR A CA 1
ATOM 1445 C C . THR A 1 181 ? -9.994 14.837 14.949 1.00 78.88 181 THR A C 1
ATOM 1447 O O . THR A 1 181 ? -10.596 15.356 15.892 1.00 78.88 181 THR A O 1
ATOM 1450 N N . ARG A 1 182 ? -10.603 14.003 14.101 1.00 75.94 182 ARG A N 1
ATOM 1451 C CA . ARG A 1 182 ? -12.016 13.658 14.175 1.00 75.94 182 ARG A CA 1
ATOM 1452 C C . ARG A 1 182 ? -12.257 12.650 15.297 1.00 75.94 182 ARG A C 1
ATOM 1454 O O . ARG A 1 182 ? -11.740 11.539 15.275 1.00 75.94 182 ARG A O 1
ATOM 1461 N N . LYS A 1 183 ? -13.110 13.006 16.262 1.00 58.69 183 LYS A N 1
ATOM 1462 C CA . LYS A 1 183 ? -13.661 12.018 17.199 1.00 58.69 183 LYS A CA 1
ATOM 1463 C C . LYS A 1 183 ? -14.549 11.053 16.416 1.00 58.69 183 LYS A C 1
ATOM 1465 O O . LYS A 1 183 ? -15.518 11.476 15.784 1.00 58.69 183 LYS A O 1
ATOM 1470 N N . ILE A 1 184 ? -14.194 9.773 16.434 1.00 62.53 184 ILE A N 1
ATOM 1471 C CA . ILE A 1 184 ? -15.019 8.708 15.868 1.00 62.53 184 ILE A CA 1
ATOM 1472 C C . ILE A 1 184 ? -16.102 8.405 16.919 1.00 62.53 184 ILE A C 1
ATOM 1474 O O . ILE A 1 184 ? -15.769 7.998 18.030 1.00 62.53 184 ILE A O 1
ATOM 1478 N N . TYR A 1 185 ? -17.369 8.718 16.613 1.00 48.44 185 TYR A N 1
ATOM 1479 C CA . TYR A 1 185 ? -18.523 8.551 17.515 1.00 48.44 185 TYR A CA 1
ATOM 1480 C C . TYR A 1 185 ? -19.321 7.288 17.214 1.00 48.44 185 TYR A C 1
ATOM 1482 O O . TYR A 1 185 ? -19.633 7.007 16.035 1.00 48.44 185 TYR A O 1
#

Secondary structure (DSSP, 8-state):
-HHHHHHHHHHHHHHTTTSTT-EEEEETTTTTT---TT--EEEEEEEE-TTSSEE-TT---SSSS--EEEEETTTTEEEEEE-GGGHHHHHHHHHHHHHHHH-HHHHHHHHHHHHHTTTT--GGGT---HHHHHHHHHHHHHHTTSS--HHHH-GGGTSS--THHHHSSTHHHHHHHHHHHS---

pLDDT: mean 76.17, std 12.37, range [37.56, 93.75]

Foldseek 3Di:
DVVLVVVLVVVQVVVCVVPPQKHKDWFACVLLVLDDPLDATEIEIWHADPVRHTDDPPFDPPDPWDWDWDAPVVVRHIYTYTYPVCLVRRVLSLVSNLQCLQDVVLSVCLNVQCVVCVVQCDVVVVGNDSSRSSVVSQVVCVVVLNTPDCCVVPVVCVPDSNCCSRPPDCVSVVSSVVSNVDDRD

InterPro domains:
  IPR043519 Nucleotidyltransferase superfamily [G3DSA:3.30.460.10] (1-87)
  IPR043519 Nucleotidyltransferase superfamily [SSF81301] (3-116)
  IPR054708 Poly(A) RNA polymerase, mitochondrial-like, central palm domain [PF22600] (2-56)